Protein AF-A0A2T2YWM2-F1 (afdb_monomer_lite)

Structure (mmCIF, N/CA/C/O backbone):
data_AF-A0A2T2YWM2-F1
#
_entry.id   AF-A0A2T2YWM2-F1
#
loop_
_atom_site.group_PDB
_atom_site.id
_atom_site.type_symbol
_atom_site.label_atom_id
_atom_site.label_alt_id
_atom_site.label_comp_id
_atom_site.label_asym_id
_atom_site.label_entity_id
_atom_site.label_seq_id
_atom_site.pdbx_PDB_ins_code
_atom_site.Cartn_x
_atom_site.Cartn_y
_atom_site.Cartn_z
_atom_site.occupancy
_atom_site.B_iso_or_equiv
_atom_site.auth_seq_id
_atom_site.auth_comp_id
_atom_site.auth_asym_id
_atom_site.auth_atom_id
_atom_site.pdbx_PDB_model_num
ATOM 1 N N . MET A 1 1 ? 14.710 17.125 39.444 1.00 29.72 1 MET A N 1
ATOM 2 C CA . MET A 1 1 ? 14.285 16.318 38.279 1.00 29.72 1 MET A CA 1
ATOM 3 C C . MET A 1 1 ? 15.114 16.749 37.079 1.00 29.72 1 MET A C 1
ATOM 5 O O . MET A 1 1 ? 14.993 17.908 36.702 1.00 29.72 1 MET A O 1
ATOM 9 N N . PRO A 1 2 ? 16.004 15.913 36.523 1.00 26.75 2 PRO A N 1
ATOM 10 C CA . PRO A 1 2 ? 16.708 16.272 35.300 1.00 26.75 2 PRO A CA 1
ATOM 11 C C . PRO A 1 2 ? 15.810 16.002 34.075 1.00 26.75 2 PRO A C 1
ATOM 13 O O . PRO A 1 2 ? 15.037 15.041 34.090 1.00 26.75 2 PRO A O 1
ATOM 16 N N . PRO A 1 3 ? 15.882 16.828 33.017 1.00 29.19 3 PRO A N 1
ATOM 17 C CA . PRO A 1 3 ? 15.072 16.651 31.819 1.00 29.19 3 PRO A CA 1
ATOM 18 C C . PRO A 1 3 ? 15.582 15.473 30.978 1.00 29.19 3 PRO A C 1
ATOM 20 O O . PRO A 1 3 ? 16.772 15.361 30.677 1.00 29.19 3 PRO A O 1
ATOM 23 N N . ASN A 1 4 ? 14.651 14.605 30.585 1.00 28.98 4 ASN A N 1
ATOM 24 C CA . ASN A 1 4 ? 14.873 13.445 29.730 1.00 28.98 4 ASN A CA 1
ATOM 25 C C . ASN A 1 4 ? 15.180 13.907 28.293 1.00 28.98 4 ASN A C 1
ATOM 27 O O . ASN A 1 4 ? 14.277 14.124 27.488 1.00 28.98 4 ASN A O 1
ATOM 31 N N . ARG A 1 5 ? 16.463 14.110 27.968 1.00 31.34 5 ARG A N 1
ATOM 32 C CA . ARG A 1 5 ? 16.913 14.330 26.586 1.00 31.34 5 ARG A CA 1
ATOM 33 C C . ARG A 1 5 ? 16.902 12.988 25.852 1.00 31.34 5 ARG A C 1
ATOM 35 O O . ARG A 1 5 ? 17.895 12.261 25.861 1.00 31.34 5 ARG A O 1
ATOM 42 N N . GLY A 1 6 ? 15.764 12.659 25.241 1.00 28.20 6 GLY A N 1
ATOM 43 C CA . GLY A 1 6 ? 15.654 11.543 24.306 1.00 28.20 6 GLY A CA 1
ATOM 44 C C . GLY A 1 6 ? 16.706 11.680 23.205 1.00 28.20 6 GLY A C 1
ATOM 45 O O . GLY A 1 6 ? 16.843 12.739 22.594 1.00 28.20 6 GLY A O 1
ATOM 46 N N . ARG A 1 7 ? 17.499 10.626 22.992 1.00 27.06 7 ARG A N 1
ATOM 47 C CA . ARG A 1 7 ? 18.495 10.592 21.916 1.00 27.06 7 ARG A CA 1
ATOM 48 C C . ARG A 1 7 ? 17.789 10.783 20.564 1.00 27.06 7 ARG A C 1
ATOM 50 O O . ARG A 1 7 ? 16.747 10.157 20.359 1.00 27.06 7 ARG A O 1
ATOM 57 N N . PRO A 1 8 ? 18.342 11.579 19.633 1.00 23.55 8 PRO A N 1
ATOM 58 C CA . PRO A 1 8 ? 17.802 11.669 18.283 1.00 23.55 8 PRO A CA 1
ATOM 59 C C . PRO A 1 8 ? 17.808 10.274 17.649 1.00 23.55 8 PRO A C 1
ATOM 61 O O . PRO A 1 8 ? 18.843 9.604 17.618 1.00 23.55 8 PRO A O 1
ATOM 64 N N . ARG A 1 9 ? 16.644 9.814 17.175 1.00 34.28 9 ARG A N 1
ATOM 65 C CA . ARG A 1 9 ? 16.546 8.591 16.371 1.00 34.28 9 ARG A CA 1
ATOM 66 C C . ARG A 1 9 ? 17.168 8.909 15.012 1.00 34.28 9 ARG A C 1
ATOM 68 O O . ARG A 1 9 ? 16.550 9.570 14.186 1.00 34.28 9 ARG A O 1
ATOM 75 N N . THR A 1 10 ? 18.425 8.527 14.815 1.00 24.00 10 THR A N 1
ATOM 76 C CA . THR A 1 10 ? 19.115 8.695 13.536 1.00 24.00 10 THR A CA 1
ATOM 77 C C . THR A 1 10 ? 18.624 7.638 12.549 1.00 24.00 10 THR A C 1
ATOM 79 O O . THR A 1 10 ? 18.630 6.440 12.830 1.00 24.00 10 THR A O 1
ATOM 82 N N . TRP A 1 11 ? 18.178 8.091 11.380 1.00 28.05 11 TRP A N 1
ATOM 83 C CA . TRP A 1 11 ? 17.757 7.241 10.272 1.00 28.05 11 TRP A CA 1
ATOM 84 C C . TRP A 1 11 ? 18.997 6.893 9.442 1.00 28.05 11 TRP A C 1
ATOM 86 O O . TRP A 1 11 ? 19.504 7.731 8.700 1.00 28.05 11 TRP A O 1
ATOM 96 N N . ALA A 1 12 ? 19.542 5.687 9.610 1.00 23.88 12 ALA A N 1
ATOM 97 C CA . ALA A 1 12 ? 20.642 5.220 8.770 1.00 23.88 12 ALA A CA 1
ATOM 98 C C . ALA A 1 12 ? 20.112 4.881 7.367 1.00 23.88 12 ALA A C 1
ATOM 100 O O . ALA A 1 12 ? 19.183 4.085 7.223 1.00 23.88 12 ALA A O 1
ATOM 101 N N . GLY A 1 13 ? 20.691 5.507 6.340 1.00 29.02 13 GLY A N 1
ATOM 102 C CA . GLY A 1 13 ? 20.420 5.182 4.943 1.00 29.02 13 GLY A CA 1
ATOM 103 C C . GLY A 1 13 ? 21.007 3.823 4.565 1.00 29.02 13 GLY A C 1
ATOM 104 O O . GLY A 1 13 ? 22.135 3.519 4.944 1.00 29.02 13 GLY A O 1
ATOM 105 N N . CYS A 1 14 ? 20.263 3.032 3.790 1.00 23.80 14 CYS A N 1
ATOM 106 C CA . CYS A 1 14 ? 20.795 1.858 3.104 1.00 23.80 14 CYS A CA 1
ATOM 107 C C . CYS A 1 14 ? 20.323 1.827 1.647 1.00 23.80 14 CYS A C 1
ATOM 109 O O . CYS A 1 14 ? 19.139 1.968 1.339 1.00 23.80 14 CYS A O 1
ATOM 111 N N . THR A 1 15 ? 21.320 1.671 0.783 1.00 23.09 15 THR A N 1
ATOM 112 C CA . THR A 1 15 ? 21.305 1.499 -0.667 1.00 23.09 15 THR A CA 1
ATOM 113 C C . THR A 1 15 ? 20.763 0.138 -1.113 1.00 23.09 15 THR A C 1
ATOM 115 O O . THR A 1 15 ? 20.672 -0.797 -0.324 1.00 23.09 15 THR A O 1
ATOM 118 N N . THR A 1 16 ? 20.411 0.115 -2.408 1.00 25.09 16 THR A N 1
ATOM 119 C CA . THR A 1 16 ? 20.180 -0.997 -3.354 1.00 25.09 16 THR A CA 1
ATOM 120 C C . THR A 1 16 ? 19.727 -2.360 -2.826 1.00 25.09 16 THR A C 1
ATOM 122 O O . THR A 1 16 ? 20.392 -3.044 -2.058 1.00 25.09 16 THR A O 1
ATOM 125 N N . GLY A 1 17 ? 18.645 -2.859 -3.423 1.00 25.36 17 GLY A N 1
ATOM 126 C CA . GLY A 1 17 ? 18.256 -4.255 -3.281 1.00 25.36 17 GLY A CA 1
ATOM 127 C C . GLY A 1 17 ? 16.839 -4.501 -3.761 1.00 25.36 17 GLY A C 1
ATOM 128 O O . GLY A 1 17 ? 15.898 -3.939 -3.238 1.00 25.36 17 GLY A O 1
ATOM 129 N N . ARG A 1 18 ? 16.754 -5.256 -4.848 1.00 28.33 18 ARG A N 1
ATOM 130 C CA . ARG A 1 18 ? 15.783 -6.232 -5.377 1.00 28.33 18 ARG A CA 1
ATOM 131 C C . ARG A 1 18 ? 14.387 -6.587 -4.719 1.00 28.33 18 ARG A C 1
ATOM 133 O O . ARG A 1 18 ? 14.439 -7.293 -3.724 1.00 28.33 18 ARG A O 1
ATOM 140 N N . SER A 1 19 ? 13.205 -6.361 -5.399 1.00 31.20 19 SER A N 1
ATOM 141 C CA . SER A 1 19 ? 12.018 -7.305 -5.677 1.00 31.20 19 SER A CA 1
ATOM 142 C C . SER A 1 19 ? 10.501 -6.979 -5.407 1.00 31.20 19 SER A C 1
ATOM 144 O O . SER A 1 19 ? 10.122 -6.952 -4.266 1.00 31.20 19 SER A O 1
ATOM 146 N N . THR A 1 20 ? 9.591 -7.067 -6.402 1.00 31.39 20 THR A N 1
ATOM 147 C CA . THR A 1 20 ? 8.202 -7.687 -6.478 1.00 31.39 20 THR A CA 1
ATOM 148 C C . THR A 1 20 ? 6.827 -7.050 -6.070 1.00 31.39 20 THR A C 1
ATOM 150 O O . THR A 1 20 ? 6.790 -6.419 -5.025 1.00 31.39 20 THR A O 1
ATOM 153 N N . THR A 1 21 ? 5.741 -7.265 -6.906 1.00 28.17 21 THR A N 1
ATOM 154 C CA . THR A 1 21 ? 4.225 -7.299 -6.832 1.00 28.17 21 THR A CA 1
ATOM 155 C C . THR A 1 21 ? 3.606 -8.509 -7.547 1.00 28.17 21 THR A C 1
ATOM 157 O O . THR A 1 21 ? 3.728 -8.599 -8.744 1.00 28.17 21 THR A O 1
ATOM 160 N N . ARG A 1 22 ? 2.800 -9.429 -6.992 1.00 39.34 22 ARG A N 1
ATOM 161 C CA . ARG A 1 22 ? 2.878 -10.110 -5.692 1.00 39.34 22 ARG A CA 1
ATOM 162 C C . ARG A 1 22 ? 3.844 -9.400 -4.779 1.00 39.34 22 ARG A C 1
ATOM 164 O O . ARG A 1 22 ? 5.051 -9.556 -4.930 1.00 39.34 22 ARG A O 1
ATOM 171 N N . THR A 1 23 ? 3.309 -8.453 -4.003 1.00 34.16 23 THR A N 1
ATOM 172 C CA . THR A 1 23 ? 4.204 -7.374 -3.573 1.00 34.16 23 THR A CA 1
ATOM 173 C C . THR A 1 23 ? 4.898 -7.862 -2.403 1.00 34.16 23 THR A C 1
ATOM 175 O O . THR A 1 23 ? 4.191 -8.187 -1.458 1.00 34.16 23 THR A O 1
ATOM 178 N N . VAL A 1 24 ? 6.222 -7.926 -2.490 1.00 33.12 24 VAL A N 1
ATOM 179 C CA . VAL A 1 24 ? 7.016 -7.630 -1.325 1.00 33.12 24 VAL A CA 1
ATOM 180 C C . VAL A 1 24 ? 6.471 -6.318 -0.787 1.00 33.12 24 VAL A C 1
ATOM 182 O O . VAL A 1 24 ? 6.794 -5.197 -1.170 1.00 33.12 24 VAL A O 1
ATOM 185 N N . THR A 1 25 ? 5.535 -6.513 0.113 1.00 33.22 25 THR A N 1
ATOM 186 C CA . THR A 1 25 ? 5.004 -5.499 0.976 1.00 33.22 25 THR A CA 1
ATOM 187 C C . THR A 1 25 ? 5.836 -5.749 2.205 1.00 33.22 25 THR A C 1
ATOM 189 O O . THR A 1 25 ? 5.591 -6.642 3.004 1.00 33.22 25 THR A O 1
ATOM 192 N N . ALA A 1 26 ? 7.026 -5.199 2.189 1.00 32.28 26 ALA A N 1
ATOM 193 C CA . ALA A 1 26 ? 7.321 -3.897 2.721 1.00 32.28 26 ALA A CA 1
ATOM 194 C C . ALA A 1 26 ? 8.783 -3.575 2.374 1.00 32.28 26 ALA A C 1
ATOM 196 O O . ALA A 1 26 ? 9.550 -4.405 1.910 1.00 32.28 26 ALA A O 1
ATOM 197 N N . GLY A 1 27 ? 9.179 -2.330 2.508 1.00 27.86 27 GLY A N 1
ATOM 198 C CA . GLY A 1 27 ? 10.522 -1.940 2.119 1.00 27.86 27 GLY A CA 1
ATOM 199 C C . GLY A 1 27 ? 10.671 -0.458 2.306 1.00 27.86 27 GLY A C 1
ATOM 200 O O . GLY A 1 27 ? 10.829 0.279 1.344 1.00 27.86 27 GLY A O 1
ATOM 201 N N . ASN A 1 28 ? 10.546 -0.029 3.557 1.00 31.28 28 ASN A N 1
ATOM 202 C CA . ASN A 1 28 ? 11.227 1.160 4.033 1.00 31.28 28 ASN A CA 1
ATOM 203 C C . ASN A 1 28 ? 12.108 0.715 5.200 1.00 31.28 28 ASN A C 1
ATOM 205 O O . ASN A 1 28 ? 11.673 -0.086 6.027 1.00 31.28 28 ASN A O 1
ATOM 209 N N . CYS A 1 29 ? 13.349 1.201 5.228 1.00 29.23 29 CYS A N 1
ATOM 210 C CA . CYS A 1 29 ? 14.283 0.997 6.327 1.00 29.23 29 CYS A CA 1
ATOM 211 C C . CYS A 1 29 ? 13.622 1.400 7.649 1.00 29.23 29 CYS A C 1
ATOM 213 O O . CYS A 1 29 ? 13.246 2.556 7.841 1.00 29.23 29 CYS A O 1
ATOM 215 N N . TRP A 1 30 ? 13.472 0.427 8.540 1.00 34.66 30 TRP A N 1
ATOM 216 C CA . TRP A 1 30 ? 12.978 0.638 9.892 1.00 34.66 30 TRP A CA 1
ATOM 217 C C . TRP A 1 30 ? 14.132 1.066 10.810 1.00 34.66 30 TRP A C 1
ATOM 219 O O . TRP A 1 30 ? 15.282 0.690 10.561 1.00 34.66 30 TRP A O 1
ATOM 229 N N . PRO A 1 31 ? 13.846 1.743 11.936 1.00 27.89 31 PRO A N 1
ATOM 230 C CA . PRO A 1 31 ? 14.666 1.591 13.134 1.00 27.89 31 PRO A CA 1
ATOM 231 C C . PRO A 1 31 ? 14.730 0.093 13.485 1.00 27.89 31 PRO A C 1
ATOM 233 O O . PRO A 1 31 ? 13.818 -0.656 13.158 1.00 27.89 31 PRO A O 1
ATOM 236 N N . THR A 1 32 ? 15.785 -0.366 14.149 1.00 28.77 32 THR A N 1
ATOM 237 C CA . THR A 1 32 ? 16.151 -1.781 14.399 1.00 28.77 32 THR A CA 1
ATOM 238 C C . THR A 1 32 ? 15.089 -2.712 15.031 1.00 28.77 32 THR A C 1
ATOM 240 O O . THR A 1 32 ? 15.364 -3.893 15.250 1.00 28.77 32 THR A O 1
ATOM 243 N N . THR A 1 33 ? 13.875 -2.244 15.317 1.00 35.78 33 THR A N 1
ATOM 244 C CA . THR A 1 33 ? 12.788 -2.988 15.959 1.00 35.78 33 THR A CA 1
ATOM 245 C C . THR A 1 33 ? 11.760 -3.537 14.960 1.00 35.78 33 THR A C 1
ATOM 247 O O . THR A 1 33 ? 11.248 -2.839 14.089 1.00 35.78 33 THR A O 1
ATOM 250 N N . ARG A 1 34 ? 11.426 -4.828 15.100 1.00 42.25 34 ARG A N 1
ATOM 251 C CA . ARG A 1 34 ? 10.397 -5.510 14.293 1.00 42.25 34 ARG A CA 1
ATOM 252 C C . ARG A 1 34 ? 9.000 -4.938 14.591 1.00 42.25 34 ARG A C 1
ATOM 254 O O . ARG A 1 34 ? 8.690 -4.756 15.770 1.00 42.25 34 ARG A O 1
ATOM 261 N N . PRO A 1 35 ? 8.124 -4.743 13.586 1.00 50.94 35 PRO A N 1
ATOM 262 C CA . PRO A 1 35 ? 6.741 -4.357 13.839 1.00 50.94 35 PRO A CA 1
ATOM 263 C C . PRO A 1 35 ? 5.994 -5.445 14.633 1.00 50.94 35 PRO A C 1
ATOM 265 O O . PRO A 1 35 ? 6.128 -6.626 14.295 1.00 50.94 35 PRO A O 1
ATOM 268 N N . PRO A 1 36 ? 5.163 -5.087 15.629 1.00 50.78 36 PRO A N 1
ATOM 269 C CA . PRO A 1 36 ? 4.417 -6.052 16.447 1.00 50.78 36 PRO A CA 1
ATOM 270 C C . PRO A 1 36 ? 3.506 -6.994 15.640 1.00 50.78 36 PRO A C 1
ATOM 272 O O . PRO A 1 36 ? 3.292 -8.139 16.025 1.00 50.78 36 PRO A O 1
ATOM 275 N N . TRP A 1 37 ? 3.006 -6.538 14.488 1.00 45.16 37 TRP A N 1
ATOM 276 C CA . TRP A 1 37 ? 2.119 -7.303 13.607 1.00 45.16 37 TRP A CA 1
ATOM 277 C C . TRP A 1 37 ? 2.850 -8.217 12.613 1.00 45.16 37 TRP A C 1
ATOM 279 O O . TRP A 1 37 ? 2.198 -9.016 11.946 1.00 45.16 37 TRP A O 1
ATOM 289 N N . ALA A 1 38 ? 4.185 -8.157 12.513 1.00 45.88 38 ALA A N 1
ATOM 290 C CA . ALA A 1 38 ? 4.950 -8.967 11.556 1.00 45.88 38 ALA A CA 1
ATOM 291 C C . ALA A 1 38 ? 4.708 -10.482 11.726 1.00 45.88 38 ALA A C 1
ATOM 293 O O . ALA A 1 38 ? 4.804 -11.247 10.767 1.00 45.88 38 ALA A O 1
ATOM 294 N N . THR A 1 39 ? 4.360 -10.912 12.942 1.00 47.31 39 THR A N 1
ATOM 295 C CA . THR A 1 39 ? 3.994 -12.298 13.264 1.00 47.31 39 THR A CA 1
ATOM 296 C C . THR A 1 39 ? 2.558 -12.644 12.847 1.00 47.31 39 THR A C 1
ATOM 298 O O . THR A 1 39 ? 2.288 -13.793 12.518 1.00 47.31 39 THR A O 1
ATOM 301 N N . ALA A 1 40 ? 1.647 -11.666 12.806 1.00 48.00 40 ALA A N 1
ATOM 302 C CA . ALA A 1 40 ? 0.218 -11.857 12.528 1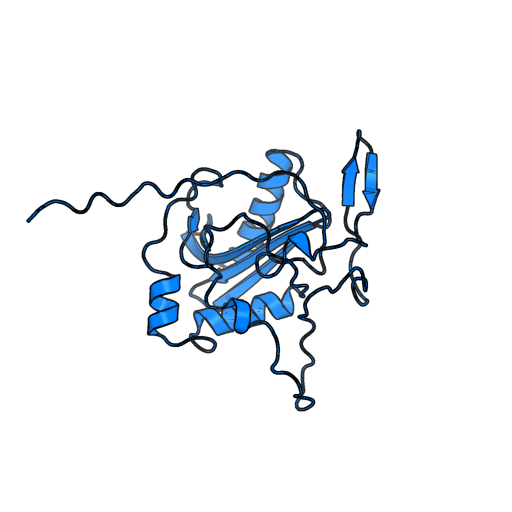.00 48.00 40 ALA A CA 1
ATOM 303 C C . ALA A 1 40 ? -0.115 -12.064 11.034 1.00 48.00 40 ALA A C 1
ATOM 305 O O . ALA A 1 40 ? -1.256 -12.348 10.686 1.00 48.00 40 ALA A O 1
ATOM 306 N N . LEU A 1 41 ? 0.867 -11.911 10.141 1.00 47.38 41 LEU A N 1
ATOM 307 C CA . LEU A 1 41 ? 0.698 -12.045 8.685 1.00 47.38 41 LEU A CA 1
ATOM 308 C C . LEU A 1 41 ? 0.866 -13.466 8.164 1.00 47.38 41 LEU A C 1
ATOM 310 O O . LEU A 1 41 ? 0.513 -13.749 7.020 1.00 47.38 41 LEU A O 1
ATOM 314 N N . LEU A 1 42 ? 1.489 -14.332 8.959 1.00 42.59 42 LEU A N 1
ATOM 315 C CA . LEU A 1 42 ? 1.740 -15.710 8.577 1.00 42.59 42 LEU A CA 1
ATOM 316 C C . LEU A 1 42 ? 0.665 -16.579 9.230 1.00 42.59 42 LEU A C 1
ATOM 318 O O . LEU A 1 42 ? 0.476 -16.471 10.443 1.00 42.59 42 LEU A O 1
ATOM 322 N N . PRO A 1 43 ? -0.030 -17.448 8.474 1.00 34.16 43 PRO A N 1
ATOM 323 C CA . PRO A 1 43 ? -0.880 -18.445 9.103 1.00 34.16 43 PRO A CA 1
ATOM 324 C C . PRO A 1 43 ? -0.031 -19.322 10.044 1.00 34.16 43 PRO A C 1
ATOM 326 O O . PRO A 1 43 ? 1.158 -19.548 9.766 1.00 34.16 43 PRO A O 1
ATOM 329 N N . PRO A 1 44 ? -0.602 -19.822 11.155 1.00 33.19 44 PRO A N 1
ATOM 330 C CA . PRO A 1 44 ? 0.080 -20.796 11.997 1.00 33.19 44 PRO A CA 1
ATOM 331 C C . PRO A 1 44 ? 0.500 -22.007 11.154 1.00 33.19 44 PRO A C 1
ATOM 333 O O . PRO A 1 44 ? -0.169 -22.388 10.190 1.00 33.19 44 PRO A O 1
ATOM 336 N N . ARG A 1 45 ? 1.643 -22.616 11.493 1.00 31.80 45 ARG A N 1
ATOM 337 C CA . ARG A 1 45 ? 2.082 -23.853 10.834 1.00 31.80 45 ARG A CA 1
ATOM 338 C C . ARG A 1 45 ? 1.014 -24.928 11.061 1.00 31.80 45 ARG A C 1
ATOM 340 O O . ARG A 1 45 ? 0.870 -25.385 12.187 1.00 31.80 45 ARG A O 1
ATOM 347 N N . GLY A 1 46 ? 0.326 -25.343 9.997 1.00 33.97 46 GLY A N 1
ATOM 348 C CA . GLY A 1 46 ? -0.461 -26.579 9.986 1.00 33.97 46 GLY A CA 1
ATOM 349 C C . GLY A 1 46 ? -1.978 -26.468 9.846 1.00 33.97 46 GLY A C 1
ATOM 350 O O . GLY A 1 46 ? -2.613 -27.512 9.915 1.00 33.97 46 GLY A O 1
ATOM 351 N N . ASP A 1 47 ? -2.574 -25.295 9.609 1.00 32.03 47 ASP A N 1
ATOM 352 C CA . ASP A 1 47 ? -4.039 -25.227 9.485 1.00 32.03 47 ASP A CA 1
ATOM 353 C C . ASP A 1 47 ? -4.518 -25.376 8.029 1.00 32.03 47 ASP A C 1
ATOM 355 O O . ASP A 1 47 ? -4.374 -24.480 7.192 1.00 32.03 47 ASP A O 1
ATOM 359 N N . VAL A 1 48 ? -5.062 -26.556 7.723 1.00 37.81 48 VAL A N 1
ATOM 360 C CA . VAL A 1 48 ? -5.776 -26.884 6.482 1.00 37.81 48 VAL A CA 1
ATOM 361 C C . VAL A 1 48 ? -7.250 -27.056 6.850 1.00 37.81 48 VAL A C 1
ATOM 363 O O . VAL A 1 48 ? -7.735 -28.174 6.989 1.00 37.81 48 VAL A O 1
ATOM 366 N N . GLY A 1 49 ? -7.980 -25.954 7.029 1.00 26.77 49 GLY A N 1
ATOM 367 C CA . GLY A 1 49 ? -9.411 -26.020 7.330 1.00 26.77 49 GLY A CA 1
ATOM 368 C C . GLY A 1 49 ? -10.131 -24.681 7.185 1.00 26.77 49 GLY A C 1
ATOM 369 O O . GLY A 1 49 ? -9.855 -23.747 7.923 1.00 26.77 49 GLY A O 1
ATOM 370 N N . GLY A 1 50 ? -11.086 -24.601 6.247 1.00 29.95 50 GLY A N 1
ATOM 371 C CA . GLY A 1 50 ? -12.110 -23.544 6.206 1.00 29.95 50 GLY A CA 1
ATOM 372 C C . GLY A 1 50 ? -11.975 -22.475 5.108 1.00 29.95 50 GLY A C 1
ATOM 373 O O . GLY A 1 50 ? -11.413 -21.407 5.317 1.00 29.95 50 GLY A O 1
ATOM 374 N N . GLY A 1 51 ? -12.586 -22.727 3.945 1.00 34.31 51 GLY A N 1
ATOM 375 C CA . GLY A 1 51 ? -13.254 -21.720 3.095 1.00 34.31 51 GLY A CA 1
ATOM 376 C C . GLY A 1 51 ? -12.444 -20.694 2.284 1.00 34.31 51 GLY A C 1
ATOM 377 O O . GLY A 1 51 ? -12.845 -20.399 1.163 1.00 34.31 51 GLY A O 1
ATOM 378 N N . HIS A 1 52 ? -11.315 -20.165 2.759 1.00 41.06 52 HIS A N 1
ATOM 379 C CA . HIS A 1 52 ? -10.526 -19.175 2.008 1.00 41.06 52 HIS A CA 1
ATOM 380 C C . HIS A 1 52 ? -9.025 -19.392 2.207 1.00 41.06 52 HIS A C 1
ATOM 382 O O . HIS A 1 52 ? -8.479 -19.138 3.277 1.00 41.06 52 HIS A O 1
ATOM 388 N N . ARG A 1 53 ? -8.331 -19.844 1.156 1.00 51.81 53 ARG A N 1
ATOM 389 C CA . ARG A 1 53 ? -6.866 -19.970 1.174 1.00 51.81 53 ARG A CA 1
ATOM 390 C C . ARG A 1 53 ? -6.248 -18.571 1.113 1.00 51.81 53 ARG A C 1
ATOM 392 O O . ARG A 1 53 ? -6.374 -17.901 0.090 1.00 51.81 53 ARG A O 1
ATOM 399 N N . THR A 1 54 ? -5.575 -18.139 2.177 1.00 56.94 54 THR A N 1
ATOM 400 C CA . THR A 1 54 ? -4.757 -16.918 2.164 1.00 56.94 54 THR A CA 1
ATOM 401 C C . THR A 1 54 ? -3.616 -17.074 1.156 1.00 56.94 54 THR A C 1
ATOM 403 O O . THR A 1 54 ? -2.950 -18.112 1.103 1.00 56.94 54 THR A O 1
ATOM 406 N N . ARG A 1 55 ? -3.393 -16.056 0.312 1.00 64.62 55 ARG A N 1
ATOM 407 C CA . ARG A 1 55 ? -2.310 -16.076 -0.695 1.00 64.62 55 ARG A CA 1
ATOM 408 C C . ARG A 1 55 ? -1.028 -15.408 -0.183 1.00 64.62 55 ARG A C 1
ATOM 410 O O . ARG A 1 55 ? -0.011 -15.411 -0.885 1.00 64.62 55 ARG A O 1
ATOM 417 N N . THR A 1 56 ? -1.056 -14.920 1.057 1.00 63.88 56 THR A N 1
ATOM 418 C CA . THR A 1 56 ? 0.077 -14.333 1.775 1.00 63.88 56 THR A CA 1
ATOM 419 C C . THR A 1 56 ? 1.096 -15.385 2.194 1.00 63.88 56 THR A C 1
ATOM 421 O O . THR A 1 56 ? 0.760 -16.395 2.806 1.00 63.88 56 THR A O 1
ATOM 424 N N . HIS A 1 57 ? 2.362 -15.153 1.875 1.00 69.69 57 HIS A N 1
ATOM 425 C CA . HIS A 1 57 ? 3.478 -16.017 2.270 1.00 69.69 57 HIS A CA 1
ATOM 426 C C . HIS A 1 57 ? 4.785 -15.227 2.172 1.00 69.69 57 HIS A C 1
ATOM 428 O O . HIS A 1 57 ? 4.831 -14.137 1.603 1.00 69.69 57 HIS A O 1
ATOM 434 N N . ARG A 1 58 ? 5.861 -15.779 2.732 1.00 62.84 58 ARG A N 1
ATOM 435 C CA . ARG A 1 58 ? 7.209 -15.250 2.530 1.00 62.84 58 ARG A CA 1
ATOM 436 C C . ARG A 1 58 ? 7.795 -15.852 1.260 1.00 62.84 58 ARG A C 1
ATOM 438 O O . ARG A 1 58 ? 7.727 -17.070 1.089 1.00 62.84 58 ARG A O 1
ATOM 445 N N . ASP A 1 59 ? 8.398 -15.024 0.422 1.00 59.25 59 ASP A N 1
ATOM 446 C CA . ASP A 1 59 ? 9.239 -15.534 -0.653 1.00 59.25 59 ASP A CA 1
ATOM 447 C C . ASP A 1 59 ? 10.535 -16.116 -0.051 1.00 59.25 59 ASP A C 1
ATOM 449 O O . AS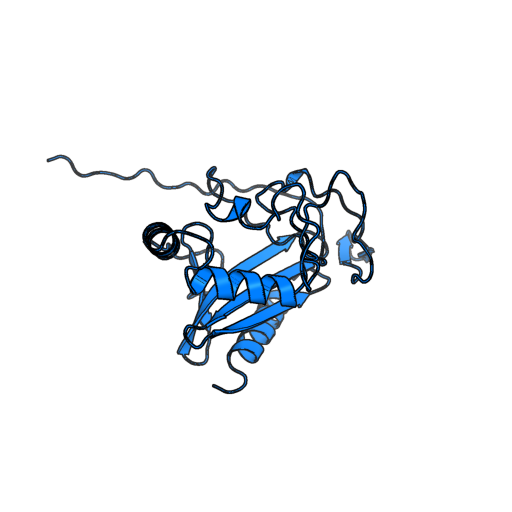P A 1 59 ? 11.236 -15.486 0.743 1.00 59.25 59 ASP A O 1
ATOM 453 N N . GLY A 1 60 ? 10.785 -17.396 -0.317 1.00 55.56 60 GLY A N 1
ATOM 454 C CA . GLY A 1 60 ? 11.966 -18.115 0.158 1.00 55.56 60 GLY A CA 1
ATOM 455 C C . GLY A 1 60 ? 12.933 -18.310 -0.999 1.00 55.56 60 GLY A C 1
ATOM 456 O O . GLY A 1 60 ? 12.469 -18.673 -2.069 1.00 55.56 60 GLY A O 1
ATOM 457 N N . ARG A 1 61 ? 14.241 -18.080 -0.780 1.00 53.25 61 ARG A N 1
ATOM 458 C CA . ARG A 1 61 ? 15.371 -18.256 -1.730 1.00 53.25 61 ARG A CA 1
ATOM 459 C C . ARG A 1 61 ? 14.968 -18.463 -3.212 1.00 53.25 61 ARG A C 1
ATOM 461 O O . ARG A 1 61 ? 15.261 -19.509 -3.785 1.00 53.25 61 ARG A O 1
ATOM 468 N N . GLY A 1 62 ? 14.292 -17.490 -3.830 1.00 52.72 62 GLY A N 1
ATOM 469 C CA . GLY A 1 62 ? 13.999 -17.501 -5.269 1.00 52.72 62 GLY A CA 1
ATOM 470 C C . GLY A 1 62 ? 12.976 -18.536 -5.768 1.00 52.72 62 GLY A C 1
ATOM 471 O O . GLY A 1 62 ? 13.005 -18.870 -6.954 1.00 52.72 62 GLY A O 1
ATOM 472 N N . LEU A 1 63 ? 12.053 -19.020 -4.926 1.00 52.88 63 LEU A N 1
ATOM 473 C CA . LEU A 1 63 ? 10.990 -19.958 -5.339 1.00 52.88 63 LEU A CA 1
ATOM 474 C C . LEU A 1 63 ? 9.965 -19.362 -6.320 1.00 52.88 63 LEU A C 1
ATOM 476 O O . LEU A 1 63 ? 9.113 -20.088 -6.830 1.00 52.88 63 LEU A O 1
ATOM 480 N N . GLY A 1 64 ? 10.085 -18.076 -6.646 1.00 64.25 64 GLY A N 1
ATOM 481 C CA . GLY A 1 64 ? 9.264 -17.424 -7.652 1.00 64.25 64 GLY A CA 1
ATOM 482 C C . GLY A 1 64 ? 7.883 -17.065 -7.120 1.00 64.25 64 GLY A C 1
ATOM 483 O O . GLY A 1 64 ? 7.338 -17.659 -6.183 1.00 64.25 64 GLY A O 1
ATOM 484 N N . LEU A 1 65 ? 7.303 -16.038 -7.725 1.00 76.00 65 LEU A N 1
ATOM 485 C CA . LEU A 1 65 ? 5.931 -15.669 -7.455 1.00 76.00 65 LEU A CA 1
ATOM 486 C C . LEU A 1 65 ? 5.015 -16.783 -8.009 1.00 76.00 65 LEU A C 1
ATOM 488 O O . LEU A 1 65 ? 5.149 -17.192 -9.155 1.00 76.00 65 LEU A O 1
ATOM 492 N N . ARG A 1 66 ? 4.112 -17.328 -7.186 1.00 81.31 66 ARG A N 1
ATOM 493 C CA . ARG A 1 66 ? 3.075 -18.268 -7.634 1.00 81.31 66 ARG A CA 1
ATOM 494 C C . ARG A 1 66 ? 2.098 -17.535 -8.543 1.00 81.31 66 ARG A C 1
ATOM 496 O O . ARG A 1 66 ? 1.673 -16.428 -8.207 1.00 81.31 66 ARG A O 1
ATOM 503 N N . ASP A 1 67 ? 1.698 -18.203 -9.613 1.00 74.62 67 ASP A N 1
ATOM 504 C CA . ASP A 1 67 ? 0.702 -17.698 -10.545 1.00 74.62 67 ASP A CA 1
ATOM 505 C C . ASP A 1 67 ? -0.715 -17.637 -9.954 1.00 74.62 67 ASP A C 1
ATOM 507 O O . ASP A 1 67 ? -1.062 -18.431 -9.069 1.00 74.62 67 ASP A O 1
ATOM 511 N N . PRO A 1 68 ? -1.553 -16.716 -10.464 1.00 84.31 68 PRO A N 1
ATOM 512 C CA . PRO A 1 68 ? -1.188 -15.621 -11.370 1.00 84.31 68 PRO A CA 1
ATOM 513 C C . PRO A 1 68 ? -0.481 -14.471 -10.625 1.00 84.31 68 PRO A C 1
ATOM 515 O O . PRO A 1 68 ? -0.836 -14.139 -9.491 1.00 84.31 68 PRO A O 1
ATOM 518 N N . HIS A 1 69 ? 0.497 -13.835 -11.273 1.00 78.56 69 HIS A N 1
ATOM 519 C CA . HIS A 1 69 ? 1.155 -12.620 -10.784 1.00 78.56 69 HIS A CA 1
ATOM 520 C C . HIS A 1 69 ? 1.564 -11.711 -11.955 1.00 78.56 69 HIS A C 1
ATOM 522 O O . HIS A 1 69 ? 1.832 -12.223 -13.041 1.00 78.56 69 HIS A O 1
ATOM 528 N N . PRO A 1 70 ? 1.594 -10.377 -11.777 1.00 83.25 70 PRO A N 1
ATOM 529 C CA . PRO A 1 70 ? 2.119 -9.494 -12.806 1.00 83.25 70 PRO A CA 1
ATOM 530 C C . PRO A 1 70 ? 3.648 -9.573 -12.857 1.00 83.25 70 PRO A C 1
ATOM 532 O O . PRO A 1 70 ? 4.307 -9.887 -11.863 1.00 83.25 70 PRO A O 1
ATOM 535 N N . HIS A 1 71 ? 4.198 -9.245 -14.021 1.00 88.62 71 HIS A N 1
ATOM 536 C CA . HIS A 1 71 ? 5.622 -8.968 -14.158 1.00 88.62 71 HIS A CA 1
ATOM 537 C C . HIS A 1 71 ? 5.963 -7.639 -13.488 1.00 88.62 71 HIS A C 1
ATOM 539 O O . HIS A 1 71 ? 5.097 -6.778 -13.373 1.00 88.62 71 HIS A O 1
ATOM 545 N N . GLY A 1 72 ? 7.207 -7.473 -13.050 1.00 89.06 72 GLY A N 1
ATOM 546 C CA . GLY A 1 72 ? 7.711 -6.224 -12.489 1.00 89.06 72 GLY A CA 1
ATOM 547 C C . GLY A 1 72 ? 8.927 -5.722 -13.201 1.00 89.06 72 GLY A C 1
ATOM 548 O O . GLY A 1 72 ? 9.769 -6.510 -13.629 1.00 89.06 72 GLY A O 1
ATOM 549 N N . TYR A 1 73 ? 9.049 -4.405 -13.243 1.00 90.56 73 TYR A N 1
ATOM 550 C CA . TYR A 1 73 ? 10.029 -3.760 -14.088 1.00 90.56 73 TYR A CA 1
ATOM 551 C C . TYR A 1 73 ? 10.829 -2.684 -13.363 1.00 90.56 73 TYR A C 1
ATOM 553 O O . TYR A 1 73 ? 10.344 -1.995 -12.466 1.00 90.56 73 TYR A O 1
ATOM 561 N N . GLU A 1 74 ? 12.075 -2.524 -13.787 1.00 89.88 74 GLU A N 1
ATOM 562 C CA . GLU A 1 74 ? 12.983 -1.463 -13.355 1.00 89.88 74 GLU A CA 1
ATOM 563 C C . GLU A 1 74 ? 13.667 -0.832 -14.555 1.00 89.88 74 GLU A C 1
ATOM 565 O O . GLU A 1 74 ? 13.747 -1.450 -15.613 1.00 89.88 74 GLU A O 1
ATOM 570 N N . TYR A 1 75 ? 14.198 0.375 -14.381 1.00 89.81 75 TYR A N 1
ATOM 571 C CA . TYR A 1 75 ? 15.143 0.924 -15.344 1.00 89.81 75 TYR A CA 1
ATOM 572 C C . TYR A 1 75 ? 16.569 0.585 -14.928 1.00 89.81 75 TYR A C 1
ATOM 574 O O . TYR A 1 75 ? 17.003 0.934 -13.831 1.00 89.81 75 TYR A O 1
ATOM 582 N N . ASP A 1 76 ? 17.297 -0.053 -15.835 1.00 84.81 76 ASP A N 1
ATOM 583 C CA . ASP A 1 76 ? 18.730 -0.288 -15.733 1.00 84.81 76 ASP A CA 1
ATOM 584 C C . ASP A 1 76 ? 19.405 0.272 -16.988 1.00 84.81 76 ASP A C 1
ATOM 586 O O . ASP A 1 76 ? 19.045 -0.084 -18.109 1.00 84.81 76 ASP A O 1
ATOM 590 N N . ASN A 1 77 ? 20.330 1.218 -16.806 1.00 87.44 77 ASN A N 1
ATOM 591 C CA . ASN A 1 77 ? 21.045 1.905 -17.892 1.00 87.44 77 ASN A CA 1
ATOM 592 C C . ASN A 1 77 ? 20.141 2.410 -19.040 1.00 87.44 77 ASN A C 1
ATOM 594 O O . ASN A 1 77 ? 20.486 2.313 -20.215 1.00 87.44 77 ASN A O 1
ATOM 598 N N . GLY A 1 78 ? 18.964 2.951 -18.700 1.00 87.31 78 GLY A N 1
ATOM 599 C CA . GLY A 1 78 ? 18.002 3.499 -19.665 1.00 87.31 78 GLY A CA 1
ATOM 600 C C . GLY A 1 78 ? 17.078 2.468 -20.326 1.00 87.31 78 GLY A C 1
ATOM 601 O O . GLY A 1 78 ? 16.156 2.859 -21.038 1.00 87.31 78 GLY A O 1
ATOM 602 N N . ALA A 1 79 ? 17.256 1.173 -20.055 1.00 91.38 79 ALA A N 1
ATOM 603 C CA . ALA A 1 79 ? 16.376 0.112 -20.531 1.00 91.38 79 ALA A CA 1
ATOM 604 C C . ALA A 1 79 ? 15.430 -0.364 -19.422 1.00 91.38 79 ALA A C 1
ATOM 606 O O . ALA A 1 79 ? 15.837 -0.527 -18.273 1.00 91.38 79 ALA A O 1
ATOM 607 N N . ARG A 1 80 ? 14.163 -0.619 -19.772 1.00 92.81 80 ARG A N 1
ATOM 608 C CA . ARG A 1 80 ? 13.199 -1.259 -18.868 1.00 92.81 80 A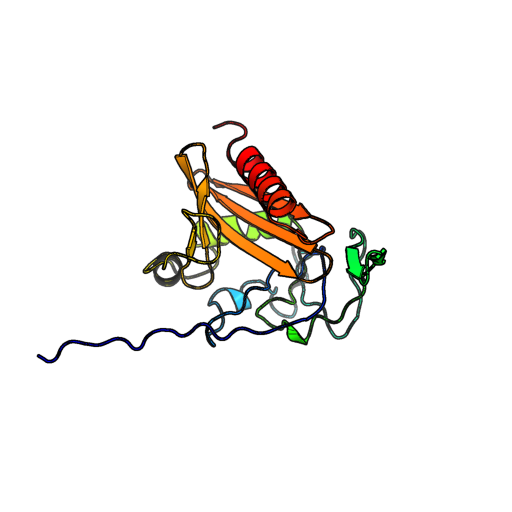RG A CA 1
ATOM 609 C C . ARG A 1 80 ? 13.477 -2.765 -18.842 1.00 92.81 80 ARG A C 1
ATOM 611 O O . ARG A 1 80 ? 13.376 -3.420 -19.876 1.00 92.81 80 ARG A O 1
ATOM 618 N N . VAL A 1 81 ? 13.817 -3.304 -17.678 1.00 94.38 81 VAL A N 1
ATOM 619 C CA . VAL A 1 81 ? 14.193 -4.708 -17.468 1.00 94.38 81 VAL A CA 1
ATOM 620 C C . VAL A 1 81 ? 13.193 -5.412 -16.557 1.00 94.38 81 VAL A C 1
ATOM 622 O O . VAL A 1 81 ? 12.716 -4.824 -15.587 1.00 94.38 81 VAL A O 1
ATOM 625 N N . ASP A 1 82 ? 12.874 -6.671 -16.866 1.00 92.44 82 ASP A N 1
ATOM 626 C CA . ASP A 1 82 ? 12.037 -7.525 -16.016 1.00 92.44 82 ASP A CA 1
ATOM 627 C C . ASP A 1 82 ? 12.846 -7.999 -14.795 1.00 92.44 82 ASP A C 1
ATOM 629 O O . ASP A 1 82 ? 13.897 -8.631 -14.925 1.00 92.44 82 ASP A O 1
ATOM 633 N N . VAL A 1 83 ? 12.344 -7.688 -13.600 1.00 89.88 83 VAL A N 1
ATOM 634 C CA . VAL A 1 83 ? 12.920 -8.072 -12.302 1.00 89.88 83 VAL A CA 1
ATOM 635 C C . VAL A 1 83 ? 11.925 -8.860 -11.444 1.00 89.88 83 VAL A C 1
ATOM 637 O O . VAL A 1 83 ? 11.997 -8.851 -10.216 1.00 89.88 83 VAL A O 1
ATOM 640 N N . THR A 1 84 ? 10.981 -9.557 -12.076 1.00 84.81 84 THR A N 1
ATOM 641 C CA . THR A 1 84 ? 9.930 -10.351 -11.414 1.00 84.81 84 THR A CA 1
ATOM 642 C C . THR A 1 84 ? 10.512 -11.474 -10.560 1.00 84.81 84 THR A C 1
ATOM 644 O O . THR A 1 84 ? 10.009 -11.785 -9.483 1.00 84.81 84 THR A O 1
ATOM 647 N N . ARG A 1 85 ? 11.589 -12.112 -11.028 1.00 85.88 85 ARG A N 1
ATOM 648 C CA . ARG A 1 85 ? 12.252 -13.202 -10.302 1.00 85.88 85 ARG A CA 1
ATOM 649 C C . ARG A 1 85 ? 13.384 -12.656 -9.474 1.00 85.88 85 ARG A C 1
ATOM 651 O O . ARG A 1 85 ? 14.432 -12.308 -10.017 1.00 85.88 85 ARG A O 1
ATOM 658 N N . LEU A 1 86 ? 13.184 -12.593 -8.163 1.00 78.19 86 LEU A N 1
ATOM 659 C CA . LEU A 1 86 ? 14.122 -11.828 -7.382 1.00 78.19 86 LEU A CA 1
ATOM 660 C C . LEU A 1 86 ? 14.189 -12.206 -5.911 1.00 78.19 86 LEU A C 1
ATOM 662 O O . LEU A 1 86 ? 13.174 -12.286 -5.232 1.00 78.19 86 LEU A O 1
ATOM 666 N N . ASP A 1 87 ? 15.417 -12.413 -5.435 1.00 80.62 87 ASP A N 1
ATOM 667 C CA . ASP A 1 87 ? 15.694 -12.818 -4.063 1.00 80.62 87 ASP A CA 1
ATOM 668 C C . ASP A 1 87 ? 15.403 -11.675 -3.083 1.00 80.62 87 ASP A C 1
ATOM 670 O O . ASP A 1 87 ? 16.041 -10.620 -3.116 1.00 80.62 87 ASP A O 1
ATOM 674 N N . THR A 1 88 ? 14.432 -11.920 -2.208 1.00 77.06 88 THR A N 1
ATOM 675 C CA . THR A 1 88 ? 13.907 -11.000 -1.192 1.00 77.06 88 THR A CA 1
ATOM 676 C C . THR A 1 88 ? 14.429 -11.290 0.206 1.00 77.06 88 THR A C 1
ATOM 678 O O . THR A 1 88 ? 14.037 -10.623 1.165 1.00 77.06 88 THR A O 1
ATOM 681 N N . THR A 1 89 ? 15.317 -12.273 0.368 1.00 76.06 89 THR A N 1
ATOM 682 C CA . THR A 1 89 ? 15.801 -12.692 1.691 1.00 76.06 89 THR A CA 1
ATOM 683 C C . THR A 1 89 ? 16.466 -11.551 2.459 1.00 76.06 89 THR A C 1
ATOM 685 O O . THR A 1 89 ? 16.309 -11.472 3.678 1.00 76.06 89 THR A O 1
ATOM 688 N N . TRP A 1 90 ? 17.114 -10.625 1.746 1.00 77.00 90 TRP A N 1
ATOM 689 C CA . TRP A 1 90 ? 17.706 -9.403 2.295 1.00 77.00 90 TRP A CA 1
ATOM 690 C C . TRP A 1 90 ? 16.669 -8.458 2.930 1.00 77.00 90 TRP A C 1
ATOM 692 O O . TRP A 1 90 ? 16.983 -7.778 3.904 1.00 77.00 90 TRP A O 1
ATOM 702 N N . ALA A 1 91 ? 15.427 -8.441 2.434 1.00 71.12 91 ALA A N 1
ATOM 703 C CA . ALA A 1 91 ? 14.348 -7.629 2.995 1.00 71.12 91 ALA A CA 1
ATOM 704 C C . ALA A 1 91 ? 13.742 -8.278 4.254 1.00 71.12 91 ALA A C 1
ATOM 706 O O . ALA A 1 91 ? 13.213 -7.594 5.131 1.00 71.12 91 ALA A O 1
ATOM 707 N N . GLY A 1 92 ? 13.824 -9.606 4.383 1.00 74.38 92 GLY A N 1
ATOM 708 C CA . GLY A 1 92 ? 13.418 -10.341 5.582 1.00 74.38 92 GLY A CA 1
ATOM 709 C C . GLY A 1 92 ? 12.011 -9.977 6.080 1.00 74.38 92 GLY A C 1
ATOM 710 O O . GLY A 1 92 ? 11.067 -9.869 5.304 1.00 74.38 92 GLY A O 1
ATOM 711 N N . ALA A 1 93 ? 11.849 -9.778 7.391 1.00 74.81 93 ALA A N 1
ATOM 712 C CA . ALA A 1 93 ? 10.566 -9.363 7.978 1.00 74.81 93 ALA A CA 1
ATOM 713 C C . ALA A 1 93 ? 10.188 -7.903 7.671 1.00 74.81 93 ALA A C 1
ATOM 715 O O . ALA A 1 93 ? 9.031 -7.534 7.839 1.00 74.81 93 ALA A O 1
ATOM 716 N N . ALA A 1 94 ? 11.150 -7.088 7.233 1.00 66.69 94 ALA A N 1
ATOM 717 C CA . ALA A 1 94 ? 10.889 -5.722 6.810 1.00 66.69 94 ALA A CA 1
ATOM 718 C C . ALA A 1 94 ? 10.244 -5.670 5.428 1.00 66.69 94 ALA A C 1
ATOM 720 O O . ALA A 1 94 ? 9.761 -4.597 5.070 1.00 66.69 94 ALA A O 1
ATOM 721 N N . GLY A 1 95 ? 10.247 -6.787 4.680 1.00 73.69 95 GLY A N 1
ATOM 722 C CA . GLY A 1 95 ? 9.749 -6.742 3.326 1.00 73.69 95 GLY A CA 1
ATOM 723 C C . GLY A 1 95 ? 9.337 -7.991 2.585 1.00 73.69 95 GLY A C 1
ATOM 724 O O . GLY A 1 95 ? 8.405 -7.914 1.808 1.00 73.69 95 GLY A O 1
ATOM 725 N N . ALA A 1 96 ? 9.929 -9.151 2.824 1.00 80.56 96 ALA A N 1
ATOM 726 C CA . ALA A 1 96 ? 9.819 -10.313 1.935 1.00 80.56 96 ALA A CA 1
ATOM 727 C C . ALA A 1 96 ? 8.425 -10.987 1.850 1.00 80.56 96 ALA A C 1
ATOM 729 O O . ALA A 1 96 ? 8.307 -12.126 1.390 1.00 80.56 96 ALA A O 1
ATOM 730 N N . LEU A 1 97 ? 7.373 -10.352 2.367 1.00 83.38 97 LEU A N 1
ATOM 731 C CA . LEU A 1 97 ? 6.010 -10.854 2.315 1.00 83.38 97 LEU A CA 1
ATOM 732 C C . LEU A 1 97 ? 5.378 -10.539 0.991 1.00 83.38 97 LEU A C 1
ATOM 734 O O . LEU A 1 97 ? 5.304 -9.386 0.606 1.00 83.38 97 LEU A O 1
ATOM 738 N N . VAL A 1 98 ? 4.813 -11.563 0.390 1.00 84.88 98 VAL A N 1
ATOM 739 C CA . VAL A 1 98 ? 4.132 -11.494 -0.879 1.00 84.88 98 VAL A CA 1
ATOM 740 C C . VAL A 1 98 ? 2.635 -11.671 -0.649 1.00 84.88 98 VAL A C 1
ATOM 742 O O . VAL A 1 98 ? 2.234 -12.655 -0.028 1.00 84.88 98 VAL A O 1
ATOM 745 N N . SER A 1 99 ? 1.815 -10.750 -1.164 1.00 85.50 99 SER A N 1
ATOM 746 C CA . SER A 1 99 ? 0.363 -10.709 -0.918 1.00 85.50 99 SER A CA 1
ATOM 747 C C . SER A 1 99 ? -0.461 -10.341 -2.165 1.00 85.50 99 SER A C 1
ATOM 749 O O . SER A 1 99 ? 0.089 -10.107 -3.244 1.00 85.50 99 SER A O 1
ATOM 751 N N . THR A 1 100 ? -1.788 -10.293 -2.006 1.00 85.94 100 THR A N 1
ATOM 752 C CA . THR A 1 100 ? -2.745 -9.718 -2.966 1.00 85.94 100 THR A CA 1
ATOM 753 C C . THR A 1 100 ? -3.388 -8.453 -2.399 1.00 85.94 100 THR A C 1
ATOM 755 O O . THR A 1 100 ? -3.422 -8.272 -1.183 1.00 85.94 100 THR A O 1
ATOM 758 N N . GLY A 1 101 ? -3.933 -7.584 -3.259 1.00 87.38 101 GLY A N 1
ATOM 759 C CA . GLY A 1 101 ? -4.648 -6.388 -2.793 1.00 87.38 101 GLY A CA 1
ATOM 760 C C . GLY A 1 101 ? -5.844 -6.721 -1.896 1.00 87.38 101 GLY A C 1
ATOM 761 O O . GLY A 1 101 ? -6.070 -6.061 -0.888 1.00 87.38 101 GLY A O 1
ATOM 762 N N . GLU A 1 102 ? -6.551 -7.811 -2.201 1.00 87.94 102 GLU A N 1
ATOM 763 C CA . GLU A 1 102 ? -7.641 -8.321 -1.366 1.00 87.94 102 GLU A CA 1
ATOM 764 C C . GLU A 1 102 ? -7.150 -8.742 0.029 1.00 87.94 102 GLU A C 1
ATOM 766 O O . GLU A 1 102 ? -7.746 -8.362 1.037 1.00 87.94 102 GLU A O 1
ATOM 771 N N . ASP A 1 103 ? -6.048 -9.492 0.102 1.00 87.19 103 ASP A N 1
ATOM 772 C CA . ASP A 1 103 ? -5.484 -9.951 1.376 1.00 87.19 103 ASP A CA 1
ATOM 773 C C . ASP A 1 103 ? -4.927 -8.782 2.204 1.00 87.19 103 ASP A C 1
ATOM 775 O O . ASP A 1 103 ? -5.083 -8.768 3.425 1.00 87.19 103 ASP A O 1
ATOM 779 N N . LEU A 1 104 ? -4.325 -7.773 1.560 1.00 89.75 104 LEU A N 1
ATOM 780 C CA . LEU A 1 104 ? -3.873 -6.549 2.231 1.00 89.75 104 LEU A CA 1
ATOM 781 C C . LEU A 1 104 ? -5.050 -5.736 2.780 1.00 89.75 104 LEU A C 1
ATOM 783 O O . LEU A 1 104 ? -5.003 -5.314 3.936 1.00 89.75 104 LEU A O 1
ATOM 787 N N . ASN A 1 105 ? -6.126 -5.583 2.005 1.00 92.50 105 ASN A N 1
ATOM 788 C CA . ASN A 1 105 ? -7.353 -4.943 2.476 1.00 92.50 105 ASN A CA 1
ATOM 789 C C . ASN A 1 105 ? -7.922 -5.685 3.695 1.00 92.50 105 ASN A C 1
ATOM 791 O O . ASN A 1 105 ? -8.159 -5.069 4.732 1.00 92.50 105 ASN A O 1
ATOM 795 N N . ARG A 1 106 ? -8.059 -7.017 3.619 1.00 92.12 106 ARG A N 1
ATOM 796 C CA . ARG A 1 106 ? -8.521 -7.850 4.745 1.00 92.12 106 ARG A CA 1
ATOM 797 C C . ARG A 1 106 ? -7.632 -7.680 5.979 1.00 92.12 106 ARG A C 1
ATOM 799 O O . ARG A 1 106 ? -8.151 -7.515 7.083 1.00 92.12 106 ARG A O 1
ATOM 806 N N . PHE A 1 107 ? -6.312 -7.693 5.795 1.00 91.06 107 PHE A N 1
ATOM 807 C CA . PHE A 1 107 ? -5.342 -7.534 6.875 1.00 91.06 107 PHE A CA 1
ATOM 808 C C . PHE A 1 107 ? -5.485 -6.182 7.582 1.00 91.06 107 PHE A C 1
ATOM 810 O O . PHE A 1 107 ? -5.678 -6.152 8.798 1.00 91.06 107 PHE A O 1
ATOM 817 N N . PHE A 1 108 ? -5.432 -5.066 6.846 1.00 93.88 108 PHE A N 1
ATOM 818 C CA . PHE A 1 108 ? -5.516 -3.738 7.459 1.00 93.88 108 PHE A CA 1
ATOM 819 C C . PHE A 1 108 ? -6.891 -3.481 8.076 1.00 93.88 108 PHE A C 1
ATOM 821 O O . PHE A 1 108 ? -6.963 -2.924 9.172 1.00 93.88 108 PHE A O 1
ATOM 828 N N . THR A 1 109 ? -7.975 -3.951 7.452 1.00 95.75 109 THR A N 1
ATOM 829 C CA . THR A 1 109 ? -9.317 -3.857 8.041 1.00 95.75 109 THR A CA 1
ATOM 830 C C . THR A 1 109 ? -9.387 -4.622 9.363 1.00 95.75 109 THR A C 1
ATOM 832 O O . THR A 1 109 ? -9.867 -4.081 10.357 1.00 95.75 109 THR A O 1
ATOM 835 N N . ALA A 1 110 ? -8.871 -5.855 9.421 1.00 94.88 110 ALA A N 1
ATOM 836 C CA . ALA A 1 110 ? -8.858 -6.648 10.651 1.00 94.88 110 ALA A CA 1
ATOM 837 C C . ALA A 1 110 ? -7.950 -6.043 11.736 1.00 94.88 110 ALA A C 1
ATOM 839 O O . ALA A 1 110 ? -8.343 -6.000 12.905 1.00 94.88 110 ALA A O 1
ATOM 840 N N . LEU A 1 111 ? -6.769 -5.540 11.360 1.00 93.19 111 LEU A N 1
ATOM 841 C CA . LEU A 1 111 ? -5.837 -4.870 12.268 1.00 93.19 111 LEU A CA 1
ATOM 842 C C . LEU A 1 111 ? -6.488 -3.649 12.920 1.00 93.19 111 LEU A C 1
ATOM 844 O O . LEU A 1 111 ? -6.490 -3.529 14.142 1.00 93.19 111 LEU A O 1
ATOM 848 N N . LEU A 1 112 ? -7.065 -2.754 12.114 1.00 94.06 112 LEU A N 1
ATOM 849 C CA . LEU A 1 112 ? -7.654 -1.509 12.607 1.00 94.06 112 LEU A CA 1
ATOM 850 C C . LEU A 1 112 ? -8.982 -1.713 13.338 1.00 94.06 112 LEU A C 1
ATOM 852 O O . LEU A 1 112 ? -9.351 -0.848 14.133 1.00 94.06 112 LEU A O 1
ATOM 856 N N . ALA A 1 113 ? -9.652 -2.844 13.108 1.00 93.38 113 ALA A N 1
ATOM 857 C CA . ALA A 1 113 ? -10.790 -3.309 13.895 1.00 93.38 113 ALA A CA 1
ATOM 858 C C . ALA A 1 113 ? -10.378 -4.003 15.212 1.00 93.38 113 ALA A C 1
ATOM 860 O O . ALA A 1 113 ? -11.245 -4.518 15.913 1.00 93.38 113 ALA A O 1
ATOM 861 N N . GLY A 1 114 ? -9.079 -4.063 15.543 1.00 93.50 114 GLY A N 1
ATOM 862 C CA . GLY A 1 114 ? -8.584 -4.660 16.789 1.00 93.50 114 GLY A CA 1
ATOM 863 C C . GLY A 1 114 ? -8.686 -6.185 16.846 1.00 93.50 114 GLY A C 1
ATOM 864 O O . GLY A 1 114 ? -8.677 -6.757 17.929 1.00 93.50 114 GLY A O 1
ATOM 865 N N . LYS A 1 115 ? -8.798 -6.860 15.694 1.00 95.19 115 LYS A N 1
ATOM 866 C CA . LYS A 1 115 ? -8.981 -8.321 15.628 1.00 95.19 115 LYS A CA 1
ATOM 867 C C . LYS A 1 115 ? -7.670 -9.110 15.623 1.00 95.19 115 LYS A C 1
ATOM 869 O O . LYS A 1 115 ? -7.705 -10.324 15.781 1.00 95.19 115 LYS A O 1
ATOM 874 N N . LEU A 1 116 ? -6.533 -8.444 15.393 1.00 91.75 116 LEU A N 1
ATOM 875 C CA . LEU A 1 116 ? -5.226 -9.101 15.220 1.00 91.75 116 LEU A CA 1
ATOM 876 C C . LEU A 1 116 ? -4.252 -8.880 16.383 1.00 91.75 116 LEU A C 1
ATOM 878 O O . LEU A 1 116 ? -3.309 -9.648 16.541 1.00 91.75 116 LEU A O 1
ATOM 882 N N . VAL A 1 117 ? -4.452 -7.826 17.173 1.00 91.25 117 VAL A N 1
ATOM 883 C CA . VAL A 1 117 ? -3.599 -7.457 18.311 1.00 91.25 117 VAL A CA 1
ATOM 884 C C . VAL A 1 117 ? -4.477 -6.956 19.452 1.00 91.25 117 VAL A C 1
ATOM 886 O O . VAL A 1 117 ? -5.608 -6.528 19.214 1.00 91.25 117 VAL A O 1
ATOM 889 N N . ALA A 1 118 ? -3.968 -6.980 20.684 1.00 92.94 118 ALA A N 1
ATOM 890 C CA . ALA A 1 118 ? -4.712 -6.451 21.821 1.00 92.94 118 ALA A CA 1
ATOM 891 C C . ALA A 1 118 ? -5.011 -4.947 21.631 1.00 92.94 118 ALA A C 1
ATOM 893 O O . ALA A 1 118 ? -4.186 -4.232 21.053 1.00 92.94 118 ALA A O 1
ATOM 894 N N . PRO A 1 119 ? -6.134 -4.421 22.159 1.00 93.12 119 PRO A N 1
ATOM 895 C CA . PRO A 1 119 ? -6.489 -3.006 22.011 1.00 93.12 119 PRO A CA 1
ATOM 896 C C . PRO A 1 119 ? -5.390 -2.037 22.467 1.00 93.12 119 PRO A C 1
ATOM 898 O O . PRO A 1 119 ? -5.144 -1.031 21.806 1.00 93.12 119 PRO A O 1
ATOM 901 N N . THR A 1 120 ? -4.679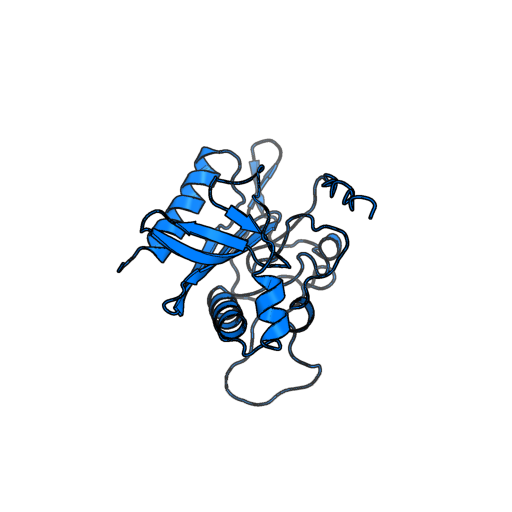 -2.368 23.550 1.00 92.81 120 THR A N 1
ATOM 902 C CA . THR A 1 120 ? -3.541 -1.580 24.048 1.00 92.81 120 THR A CA 1
ATOM 903 C C . THR A 1 120 ? -2.385 -1.545 23.050 1.00 92.81 120 THR A C 1
ATOM 905 O O . THR A 1 120 ? -1.796 -0.494 22.837 1.00 92.81 120 THR A O 1
ATOM 908 N N . GLN A 1 121 ? -2.097 -2.652 22.364 1.00 91.69 121 GLN A N 1
ATOM 909 C CA . GLN A 1 121 ? -1.057 -2.703 21.334 1.00 91.69 121 GLN A CA 1
ATOM 910 C C . GLN A 1 121 ? -1.457 -1.909 20.087 1.00 91.69 121 GLN A C 1
ATOM 912 O O . GLN A 1 121 ? -0.624 -1.203 19.527 1.00 91.69 121 GLN A O 1
ATOM 917 N N . LEU A 1 122 ? -2.725 -1.985 19.661 1.00 92.62 122 LEU A N 1
ATOM 918 C CA . LEU A 1 122 ? -3.217 -1.176 18.542 1.00 92.62 122 LEU A CA 1
ATOM 919 C C . LEU A 1 122 ? -3.155 0.323 18.863 1.00 92.62 122 LEU A C 1
ATOM 921 O O . LEU A 1 122 ? -2.810 1.117 17.987 1.00 92.62 122 LEU A O 1
ATOM 925 N N . ALA A 1 123 ? -3.471 0.705 20.103 1.00 92.12 123 ALA A N 1
ATOM 926 C CA . ALA A 1 123 ? -3.328 2.080 20.561 1.00 92.12 123 ALA A CA 1
ATOM 927 C C . ALA A 1 123 ? -1.869 2.538 20.442 1.00 92.12 123 ALA A C 1
ATOM 929 O O . ALA A 1 123 ? -1.619 3.542 19.786 1.00 92.12 123 ALA A O 1
ATOM 930 N N . GLU A 1 124 ? -0.910 1.761 20.951 1.00 89.94 124 GLU A N 1
ATOM 931 C CA . GLU A 1 124 ? 0.524 2.067 20.827 1.00 89.94 124 GLU A CA 1
ATOM 932 C C . GLU A 1 124 ? 1.001 2.125 19.365 1.00 89.94 124 GLU A C 1
ATOM 934 O O . GLU A 1 124 ? 1.822 2.965 19.015 1.00 89.94 124 GLU A O 1
ATOM 939 N N . MET A 1 125 ? 0.452 1.298 18.466 1.00 88.50 125 MET A N 1
ATOM 940 C CA . MET A 1 125 ? 0.773 1.377 17.033 1.00 88.50 125 MET A CA 1
ATOM 941 C C . MET A 1 125 ? 0.333 2.689 16.373 1.00 88.50 125 MET A C 1
ATOM 943 O O . MET A 1 125 ? 0.959 3.115 15.401 1.00 88.50 125 MET A O 1
ATOM 947 N N . ARG A 1 126 ? -0.739 3.310 16.879 1.00 89.81 126 ARG A N 1
ATOM 948 C CA . ARG A 1 126 ? -1.298 4.579 16.384 1.00 89.81 126 ARG A CA 1
ATOM 949 C C . ARG A 1 126 ? -0.819 5.801 17.165 1.00 89.81 126 ARG A C 1
ATOM 951 O O . ARG A 1 126 ? -1.069 6.924 16.735 1.00 89.81 126 ARG A O 1
ATOM 958 N N . ARG A 1 127 ? -0.215 5.592 18.331 1.00 84.31 127 ARG A N 1
ATOM 959 C CA . ARG A 1 127 ? 0.254 6.643 19.228 1.00 84.31 127 ARG A CA 1
ATOM 960 C C . ARG A 1 127 ? 1.641 7.127 18.796 1.00 84.31 127 ARG A C 1
ATOM 962 O O . ARG A 1 127 ? 2.368 6.398 18.127 1.00 84.31 127 ARG A O 1
ATOM 969 N N . ASP A 1 128 ? 1.984 8.352 19.196 1.00 73.56 128 ASP A N 1
ATOM 970 C CA . ASP A 1 128 ? 3.326 8.935 19.078 1.00 73.56 128 ASP A CA 1
ATOM 971 C C . ASP A 1 128 ? 3.884 8.835 17.647 1.00 73.56 128 ASP A C 1
ATOM 973 O O . ASP A 1 128 ? 5.032 8.454 17.416 1.00 73.56 128 ASP A O 1
ATOM 977 N N . THR A 1 129 ? 3.021 9.128 16.669 1.00 79.19 129 THR A N 1
ATOM 978 C CA . THR A 1 129 ? 3.405 9.144 15.262 1.00 79.19 129 THR A CA 1
ATOM 979 C C . THR A 1 129 ? 4.295 10.344 14.977 1.00 79.19 129 THR A C 1
ATOM 981 O O . THR A 1 129 ? 3.935 11.467 15.328 1.00 79.19 129 THR A O 1
ATOM 984 N N . GLU A 1 130 ? 5.401 10.119 14.279 1.00 80.12 130 GLU A N 1
ATOM 985 C CA . GLU A 1 130 ? 6.337 11.177 13.900 1.00 80.12 130 GLU A CA 1
ATOM 986 C C . GLU A 1 130 ? 6.138 11.576 12.431 1.00 80.12 130 GLU A C 1
ATOM 988 O O . GLU A 1 130 ? 5.924 10.686 11.596 1.00 80.12 130 GLU A O 1
ATOM 993 N N . PRO A 1 131 ? 6.250 12.870 12.078 1.00 78.81 131 PRO A N 1
ATOM 994 C CA . PRO A 1 131 ? 6.189 13.303 10.688 1.00 78.81 131 PRO A CA 1
ATOM 995 C C . PRO A 1 131 ? 7.292 12.652 9.846 1.00 78.81 131 PRO A C 1
ATOM 997 O O . PRO A 1 131 ? 8.482 12.739 10.165 1.00 78.81 131 PRO A O 1
ATOM 1000 N N . LEU A 1 132 ? 6.919 12.040 8.722 1.00 71.25 132 LEU A N 1
ATOM 1001 C CA . LEU A 1 132 ? 7.877 11.546 7.735 1.00 71.25 132 LEU A CA 1
ATOM 1002 C C . LEU A 1 132 ? 8.310 12.691 6.815 1.00 71.25 132 LEU A C 1
ATOM 1004 O O . LEU A 1 132 ? 7.722 12.933 5.765 1.00 71.25 132 LEU A O 1
ATOM 1008 N N . THR A 1 133 ? 9.382 13.385 7.191 1.00 65.69 133 THR A N 1
ATOM 1009 C CA . THR A 1 133 ? 9.894 14.563 6.463 1.00 65.69 133 THR A CA 1
ATOM 1010 C C . THR A 1 133 ? 10.506 14.248 5.094 1.00 65.69 133 THR A C 1
ATOM 1012 O O . THR A 1 133 ? 10.721 15.152 4.292 1.00 65.69 133 THR A O 1
ATOM 1015 N N . ASN A 1 134 ? 10.771 12.973 4.794 1.00 59.66 134 ASN A N 1
ATOM 1016 C CA . ASN A 1 134 ? 11.260 12.490 3.498 1.00 59.66 134 ASN A CA 1
ATOM 1017 C C . ASN A 1 134 ? 10.140 11.932 2.592 1.00 59.66 134 ASN A C 1
ATOM 1019 O O . ASN A 1 134 ? 10.413 11.183 1.649 1.00 59.66 134 ASN A O 1
ATOM 1023 N N . ARG A 1 135 ? 8.876 12.233 2.902 1.00 64.44 135 ARG A N 1
ATOM 1024 C CA . ARG A 1 135 ? 7.670 11.762 2.204 1.00 64.44 135 ARG A CA 1
ATOM 1025 C C . ARG A 1 135 ? 6.726 12.939 1.916 1.00 64.44 135 ARG A C 1
ATOM 1027 O O . ARG A 1 135 ? 6.993 14.041 2.392 1.00 64.44 135 ARG A O 1
ATOM 1034 N N . PRO A 1 136 ? 5.658 12.741 1.111 1.00 58.22 136 PRO A N 1
ATOM 1035 C CA . PRO A 1 136 ? 4.634 13.766 0.927 1.00 58.22 136 PRO A CA 1
ATOM 1036 C C . PRO A 1 136 ? 4.143 14.310 2.273 1.00 58.22 136 PRO A C 1
ATOM 1038 O O . PRO A 1 136 ? 4.022 13.555 3.241 1.00 58.22 136 PRO A O 1
ATOM 1041 N N . ALA A 1 137 ? 3.886 15.618 2.326 1.00 62.88 137 ALA A N 1
ATOM 1042 C CA . ALA A 1 137 ? 3.396 16.282 3.528 1.00 62.88 137 ALA A CA 1
ATOM 1043 C C . ALA A 1 137 ? 2.096 15.631 4.033 1.00 62.88 137 ALA A C 1
ATOM 1045 O O . ALA A 1 137 ? 1.290 15.147 3.241 1.00 62.88 137 ALA A O 1
ATOM 1046 N N . GLY A 1 138 ? 1.894 15.623 5.353 1.00 70.31 138 GLY A N 1
ATOM 1047 C CA . GLY A 1 138 ? 0.702 15.025 5.971 1.00 70.31 138 GLY A CA 1
ATOM 1048 C C . GLY A 1 138 ? 0.782 13.510 6.188 1.00 70.31 138 GLY A C 1
ATOM 1049 O O . GLY A 1 138 ? -0.246 12.880 6.448 1.00 70.31 138 GLY A O 1
ATOM 1050 N N . MET A 1 139 ? 1.982 12.926 6.086 1.00 80.50 139 MET A N 1
ATOM 1051 C CA . MET A 1 139 ? 2.244 11.547 6.486 1.00 80.50 139 MET A CA 1
ATOM 1052 C C . MET A 1 139 ? 2.966 11.497 7.833 1.00 80.50 139 MET A C 1
ATOM 1054 O O . MET A 1 139 ? 4.117 11.923 7.943 1.00 80.50 139 MET A O 1
ATOM 1058 N N . ASP A 1 140 ? 2.320 10.881 8.817 1.00 85.75 140 ASP A N 1
ATOM 1059 C CA . ASP A 1 140 ? 2.941 10.538 10.092 1.00 85.75 140 ASP A CA 1
ATOM 1060 C C . ASP A 1 140 ? 3.118 9.028 10.203 1.00 85.75 140 ASP A C 1
ATOM 1062 O O . ASP A 1 140 ? 2.457 8.240 9.516 1.00 85.75 140 ASP A O 1
ATOM 1066 N N . TYR A 1 141 ? 4.007 8.599 11.089 1.00 83.19 141 TYR A N 1
ATOM 1067 C CA . TYR A 1 141 ? 4.360 7.195 11.183 1.00 83.19 141 TYR A CA 1
ATOM 1068 C C . TYR A 1 141 ? 4.556 6.726 12.617 1.00 83.19 141 TYR A C 1
ATOM 1070 O O . TYR A 1 141 ? 5.369 7.278 13.355 1.00 83.19 141 TYR A O 1
ATOM 1078 N N . GLY A 1 142 ? 3.799 5.696 12.995 1.00 85.31 142 GLY A N 1
ATOM 1079 C CA . GLY A 1 142 ? 3.856 5.048 14.304 1.00 85.31 142 GLY A CA 1
ATOM 1080 C C . GLY A 1 142 ? 4.626 3.728 14.267 1.00 85.31 142 GLY A C 1
ATOM 1081 O O . GLY A 1 142 ? 5.545 3.523 13.469 1.00 85.31 142 GLY A O 1
ATOM 1082 N N . LEU A 1 143 ? 4.237 2.779 15.121 1.00 87.38 143 LEU A N 1
ATOM 1083 C CA . LEU A 1 143 ? 4.880 1.462 15.174 1.00 87.38 143 LEU A CA 1
ATOM 1084 C C . LEU A 1 143 ? 4.341 0.552 14.072 1.00 87.38 143 LEU A C 1
ATOM 1086 O O . LEU A 1 143 ? 3.388 -0.202 14.267 1.00 87.38 143 LEU A O 1
ATOM 1090 N N . GLY A 1 144 ? 4.975 0.576 12.905 1.00 83.31 144 GLY A N 1
ATOM 1091 C CA . GLY A 1 144 ? 4.578 -0.340 11.840 1.00 83.31 144 GLY A CA 1
ATOM 1092 C C . GLY A 1 144 ? 3.425 0.146 10.970 1.00 83.31 144 GLY A C 1
ATOM 1093 O O . GLY A 1 144 ? 2.934 -0.645 10.168 1.00 83.31 144 GLY A O 1
ATOM 1094 N N . LEU A 1 145 ? 2.957 1.381 11.169 1.00 87.19 145 LEU A N 1
ATOM 1095 C CA . LEU A 1 145 ? 1.697 1.874 10.628 1.00 87.19 145 LEU A CA 1
ATOM 1096 C C . LEU A 1 145 ? 1.816 3.362 10.277 1.00 87.19 145 LEU A C 1
ATOM 1098 O O . LEU A 1 145 ? 2.180 4.181 11.120 1.00 87.19 145 LEU A O 1
ATOM 1102 N N . ALA A 1 146 ? 1.503 3.696 9.030 1.00 88.75 146 ALA A N 1
ATOM 1103 C CA . ALA A 1 146 ? 1.456 5.063 8.536 1.00 88.75 146 ALA A CA 1
ATOM 1104 C C . ALA A 1 146 ? 0.055 5.651 8.722 1.00 88.75 146 ALA A C 1
ATOM 1106 O O . ALA A 1 146 ? -0.947 4.966 8.491 1.00 88.75 146 ALA A O 1
ATOM 1107 N N . ARG A 1 147 ? 0.008 6.932 9.078 1.00 90.75 147 ARG A N 1
ATOM 1108 C CA . ARG A 1 147 ? -1.173 7.789 9.025 1.00 90.75 147 ARG A CA 1
ATOM 1109 C C . ARG A 1 147 ? -1.003 8.762 7.870 1.00 90.75 147 ARG A C 1
ATOM 1111 O O . ARG A 1 147 ? 0.009 9.451 7.808 1.00 90.75 147 ARG A O 1
ATOM 1118 N N . LEU A 1 148 ? -1.984 8.824 6.981 1.00 88.81 148 LEU A N 1
ATOM 1119 C CA . LEU A 1 148 ? -1.986 9.725 5.834 1.00 88.81 148 LEU A CA 1
ATOM 1120 C C . LEU A 1 148 ? -3.302 10.499 5.789 1.00 88.81 148 LEU A C 1
ATOM 1122 O O . LEU A 1 148 ? -4.373 9.893 5.849 1.00 88.81 148 LEU A O 1
ATOM 1126 N N . ALA A 1 149 ? -3.218 11.820 5.665 1.00 88.88 149 ALA A N 1
ATOM 1127 C CA . ALA A 1 149 ? -4.354 12.644 5.269 1.00 88.88 149 ALA A CA 1
ATOM 1128 C C . ALA A 1 149 ? -4.456 12.667 3.736 1.00 88.88 149 ALA A C 1
ATOM 1130 O O . ALA A 1 149 ? -3.470 12.967 3.064 1.00 88.88 149 ALA A O 1
ATOM 1131 N N . VAL A 1 150 ? -5.630 12.339 3.192 1.00 88.75 150 VAL A N 1
ATOM 1132 C CA . VAL A 1 150 ? -5.914 12.440 1.750 1.00 88.75 150 VAL A CA 1
ATOM 1133 C C . VAL A 1 150 ? -6.770 13.684 1.450 1.00 88.75 150 VAL A C 1
ATOM 1135 O O . VAL A 1 150 ? -7.422 14.193 2.364 1.00 88.75 150 VAL A O 1
ATOM 1138 N N . PRO A 1 151 ? -6.814 14.185 0.196 1.00 90.12 151 PRO A N 1
ATOM 1139 C CA . PRO A 1 151 ? -7.429 15.478 -0.136 1.00 90.12 151 PRO A CA 1
ATOM 1140 C C . PRO A 1 151 ? -8.908 15.651 0.245 1.00 90.12 151 PRO A C 1
ATOM 1142 O O . PRO A 1 151 ? -9.323 16.765 0.536 1.00 90.12 151 PRO A O 1
ATOM 1145 N N . CYS A 1 152 ? -9.704 14.578 0.290 1.00 91.12 152 CYS A N 1
ATOM 1146 C CA . CYS A 1 152 ? -11.113 14.610 0.715 1.00 91.12 152 CYS A CA 1
ATOM 1147 C C . CYS A 1 152 ? -11.291 14.617 2.249 1.00 91.12 152 CYS A C 1
ATOM 1149 O O . CYS A 1 152 ? -12.187 13.957 2.773 1.00 91.12 152 CYS A O 1
ATOM 1151 N N . GLU A 1 153 ? -10.379 15.273 2.975 1.00 86.81 153 GLU A N 1
ATOM 1152 C CA . GLU A 1 153 ? -10.371 15.397 4.446 1.00 86.81 153 GLU A CA 1
ATOM 1153 C C . GLU A 1 153 ? -10.464 14.059 5.204 1.00 86.81 153 GLU A C 1
ATOM 1155 O O . GLU A 1 153 ? -10.811 13.987 6.383 1.00 86.81 153 GLU A O 1
ATOM 1160 N N . THR A 1 154 ? -10.119 12.963 4.530 1.00 90.38 154 THR A N 1
ATOM 1161 C CA . THR A 1 154 ? -10.206 11.617 5.083 1.00 90.38 154 THR A CA 1
ATOM 1162 C C . THR A 1 154 ? -8.848 11.189 5.612 1.00 90.38 154 THR A C 1
ATOM 1164 O O . THR A 1 154 ? -7.814 11.341 4.960 1.00 90.38 154 THR A O 1
ATOM 1167 N N . GLN A 1 155 ? -8.847 10.595 6.802 1.00 91.69 155 GLN A N 1
ATOM 1168 C CA . GLN A 1 155 ? -7.656 9.981 7.366 1.00 91.69 155 GLN A CA 1
ATOM 1169 C C . GLN A 1 155 ? -7.596 8.495 7.007 1.00 91.69 155 GLN A C 1
ATOM 1171 O O . GLN A 1 155 ? -8.547 7.739 7.231 1.00 91.69 155 GLN A O 1
ATOM 1176 N N . VAL A 1 156 ? -6.439 8.069 6.510 1.00 93.56 156 VAL A N 1
ATOM 1177 C CA . VAL A 1 156 ? -6.134 6.683 6.160 1.00 93.56 156 VAL A CA 1
ATOM 1178 C C . VAL A 1 156 ? -5.050 6.154 7.089 1.00 93.56 156 VAL A C 1
ATOM 1180 O O . VAL A 1 156 ? -4.036 6.811 7.325 1.00 93.56 156 VAL A O 1
ATOM 1183 N N . TRP A 1 157 ? -5.248 4.939 7.593 1.00 94.62 157 TRP A N 1
ATOM 1184 C CA . TRP A 1 157 ? -4.210 4.174 8.277 1.00 94.62 157 TRP A CA 1
ATOM 1185 C C . TRP A 1 157 ? -3.795 2.986 7.422 1.00 94.62 157 TRP A C 1
ATOM 1187 O O . TRP A 1 157 ? -4.645 2.253 6.917 1.00 94.62 157 TRP A O 1
ATOM 1197 N N . GLY A 1 158 ? -2.495 2.768 7.276 1.00 92.06 158 GLY A N 1
ATOM 1198 C CA . GLY A 1 158 ? -2.005 1.734 6.377 1.00 92.06 158 GLY A CA 1
ATOM 1199 C C . GLY A 1 158 ? -0.493 1.685 6.278 1.00 92.06 158 GLY A C 1
ATOM 1200 O O . GLY A 1 158 ? 0.218 1.948 7.247 1.00 92.06 158 GLY A O 1
ATOM 1201 N N . HIS A 1 159 ? 0.010 1.319 5.103 1.00 89.62 159 HIS A N 1
ATOM 1202 C CA . HIS A 1 159 ? 1.437 1.241 4.842 1.00 89.62 159 HIS A CA 1
ATOM 1203 C C . HIS A 1 159 ? 1.758 1.278 3.339 1.00 89.62 159 HIS A C 1
ATOM 1205 O O . HIS A 1 159 ? 1.008 0.761 2.513 1.00 89.62 159 HIS A O 1
ATOM 1211 N N . GLY A 1 160 ? 2.922 1.835 2.986 1.00 86.62 160 GLY A N 1
ATOM 1212 C CA . GLY A 1 160 ? 3.488 1.752 1.635 1.00 86.62 160 GLY A CA 1
ATOM 1213 C C . GLY A 1 160 ? 4.595 0.697 1.514 1.00 86.62 160 GLY A C 1
ATOM 1214 O O . GLY A 1 160 ? 5.405 0.534 2.421 1.00 86.62 160 GLY A O 1
ATOM 1215 N N . GLY A 1 161 ? 4.665 -0.020 0.401 1.00 85.06 161 GLY A N 1
ATOM 1216 C CA . GLY A 1 161 ? 5.731 -0.969 0.075 1.00 85.06 161 GLY A CA 1
ATOM 1217 C C . GLY A 1 161 ? 6.545 -0.473 -1.111 1.00 85.06 161 GLY A C 1
ATOM 1218 O O . GLY A 1 161 ? 5.977 0.070 -2.055 1.00 85.06 161 GLY A O 1
ATOM 1219 N N . SER A 1 162 ? 7.866 -0.628 -1.061 1.00 86.31 162 SER A N 1
ATOM 1220 C CA . SER A 1 162 ? 8.752 -0.259 -2.161 1.00 86.31 162 SER A CA 1
ATOM 1221 C C . SER A 1 162 ? 9.865 -1.257 -2.284 1.00 86.31 162 SER A C 1
ATOM 1223 O O . SER A 1 162 ? 10.616 -1.468 -1.335 1.00 86.31 162 SER A O 1
ATOM 1225 N N . ILE A 1 163 ? 9.999 -1.821 -3.467 1.00 84.38 163 ILE A N 1
ATOM 1226 C CA . ILE A 1 163 ? 10.955 -2.885 -3.678 1.00 84.38 163 ILE A CA 1
ATOM 1227 C C . ILE A 1 163 ? 11.134 -3.095 -5.191 1.00 84.38 163 ILE A C 1
ATOM 1229 O O . ILE A 1 163 ? 10.193 -2.848 -5.942 1.00 84.38 163 ILE A O 1
ATOM 1233 N N . PRO A 1 164 ? 12.331 -3.432 -5.698 1.00 88.19 164 PRO A N 1
ATOM 1234 C CA . PRO A 1 164 ? 12.547 -3.393 -7.136 1.00 88.19 164 PRO A CA 1
ATOM 1235 C C . PRO A 1 164 ? 11.564 -4.181 -7.987 1.00 88.19 164 PRO A C 1
ATOM 1237 O O . PRO A 1 164 ? 11.295 -5.350 -7.742 1.00 88.19 164 PRO A O 1
ATOM 1240 N N . GLY A 1 165 ? 11.044 -3.500 -8.993 1.00 87.62 165 GLY A N 1
ATOM 1241 C CA . GLY A 1 165 ? 9.972 -3.948 -9.851 1.00 87.62 165 GLY A CA 1
ATOM 1242 C C . GLY A 1 165 ? 8.631 -3.352 -9.466 1.00 87.62 165 GLY A C 1
ATOM 1243 O O . GLY A 1 165 ? 7.728 -3.410 -10.280 1.00 87.62 165 GLY A O 1
ATOM 1244 N N . PHE A 1 166 ? 8.445 -2.849 -8.237 1.00 88.25 166 PHE A N 1
ATOM 1245 C CA . PHE A 1 166 ? 7.095 -2.720 -7.703 1.00 88.25 166 PHE A CA 1
ATOM 1246 C C . PHE A 1 166 ? 6.904 -1.740 -6.539 1.00 88.25 166 PHE A C 1
ATOM 1248 O O . PHE A 1 166 ? 7.770 -1.501 -5.689 1.00 88.25 166 PHE A O 1
ATOM 1255 N N . ARG A 1 167 ? 5.702 -1.168 -6.485 1.00 92.44 167 ARG A N 1
ATOM 1256 C CA . ARG A 1 167 ? 5.305 -0.170 -5.491 1.00 92.44 167 ARG A CA 1
ATOM 1257 C C . ARG A 1 167 ? 3.872 -0.429 -5.053 1.00 92.44 167 ARG A C 1
ATOM 1259 O O . ARG A 1 167 ? 3.006 -0.613 -5.901 1.00 92.44 167 ARG A O 1
ATOM 1266 N N . THR A 1 168 ? 3.621 -0.381 -3.749 1.00 90.56 168 THR A N 1
ATOM 1267 C CA . THR A 1 168 ? 2.292 -0.646 -3.181 1.00 90.56 168 THR A CA 1
ATOM 1268 C C . THR A 1 168 ? 1.899 0.426 -2.184 1.00 90.56 168 THR A C 1
ATOM 1270 O O . THR A 1 168 ? 2.720 0.845 -1.370 1.00 90.56 168 THR A O 1
ATOM 1273 N N . TYR A 1 169 ? 0.631 0.822 -2.203 1.00 91.88 169 TYR A N 1
ATOM 1274 C CA . TYR A 1 169 ? -0.029 1.592 -1.154 1.00 91.88 169 TYR A CA 1
ATOM 1275 C C . TYR A 1 169 ? -1.253 0.826 -0.694 1.00 91.88 169 TYR A C 1
ATOM 1277 O O . TYR A 1 169 ? -2.079 0.458 -1.518 1.00 91.88 169 TYR A O 1
ATOM 1285 N N . ALA A 1 170 ? -1.366 0.573 0.603 1.00 91.50 170 ALA A N 1
ATOM 1286 C CA . ALA A 1 170 ? -2.518 -0.095 1.184 1.00 91.50 170 ALA A CA 1
ATOM 1287 C C . ALA A 1 170 ? -2.955 0.657 2.433 1.00 91.50 170 ALA A C 1
ATOM 1289 O O . ALA A 1 170 ? -2.114 1.057 3.239 1.00 91.50 170 ALA A O 1
ATOM 1290 N N . GLY A 1 171 ? -4.256 0.842 2.608 1.00 92.12 171 GLY A N 1
ATOM 1291 C CA . GLY A 1 171 ? -4.777 1.524 3.777 1.00 92.12 171 GLY A CA 1
ATOM 1292 C C . GLY A 1 171 ? -6.285 1.446 3.894 1.00 92.12 171 GLY A C 1
ATOM 1293 O O . GLY A 1 171 ? -6.990 1.023 2.978 1.00 92.12 171 GLY A O 1
ATOM 1294 N N . VAL A 1 172 ? -6.763 1.828 5.070 1.00 95.06 172 VAL A N 1
ATOM 1295 C CA . VAL A 1 172 ? -8.168 1.758 5.447 1.00 95.06 172 VAL A CA 1
ATOM 1296 C C . VAL A 1 172 ? -8.574 3.058 6.134 1.00 95.06 172 VAL A C 1
ATOM 1298 O O . VAL A 1 172 ? -7.839 3.591 6.972 1.00 95.06 172 VAL A O 1
ATOM 1301 N N . THR A 1 173 ? -9.738 3.578 5.758 1.00 94.44 173 THR A N 1
ATOM 1302 C CA . THR A 1 173 ? -10.350 4.764 6.370 1.00 94.44 173 THR A CA 1
ATOM 1303 C C . THR A 1 173 ? -11.041 4.406 7.687 1.00 94.44 173 THR A C 1
ATOM 1305 O O . THR A 1 173 ? -11.368 3.246 7.946 1.00 94.44 173 THR A O 1
ATOM 1308 N N . ALA A 1 174 ? -11.353 5.407 8.514 1.00 89.31 174 ALA A N 1
ATOM 1309 C CA . ALA A 1 174 ? -12.163 5.198 9.720 1.00 89.31 174 ALA A CA 1
ATOM 1310 C C . ALA A 1 174 ? -13.563 4.619 9.418 1.00 89.31 174 ALA A C 1
ATOM 1312 O O . ALA A 1 174 ? -14.111 3.882 10.233 1.00 89.31 174 ALA A O 1
ATOM 1313 N N . THR A 1 175 ? -14.111 4.899 8.230 1.00 89.25 175 THR A N 1
ATOM 1314 C CA . THR A 1 175 ? -15.394 4.358 7.747 1.00 89.25 175 THR A CA 1
ATOM 1315 C C . THR A 1 175 ? -15.299 2.910 7.252 1.00 89.25 175 THR A C 1
ATOM 1317 O O . THR A 1 175 ? -16.307 2.323 6.872 1.00 89.25 175 THR A O 1
ATOM 1320 N N . GLY A 1 176 ? -14.103 2.310 7.261 1.00 90.44 176 GLY A N 1
ATOM 1321 C CA . GLY A 1 176 ? -13.873 0.922 6.859 1.00 90.44 176 GLY A CA 1
ATOM 1322 C C . GLY A 1 176 ? -13.609 0.725 5.365 1.00 90.44 176 GLY A C 1
ATOM 1323 O O . GLY A 1 176 ? -13.449 -0.417 4.930 1.00 90.44 176 GLY A O 1
ATOM 1324 N N . ARG A 1 177 ? -13.511 1.801 4.573 1.00 94.12 177 ARG A N 1
ATOM 1325 C CA . ARG A 1 177 ? -13.125 1.714 3.160 1.00 94.12 177 ARG A CA 1
ATOM 1326 C C . ARG A 1 177 ? -11.663 1.289 3.063 1.00 94.12 177 ARG A C 1
ATOM 1328 O O . ARG A 1 177 ? -10.785 2.015 3.518 1.00 94.12 177 ARG A O 1
ATOM 1335 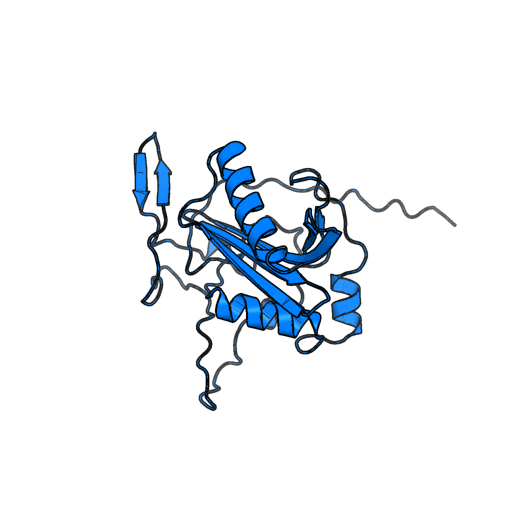N N . ALA A 1 178 ? -11.414 0.134 2.453 1.00 94.81 178 ALA A N 1
ATOM 1336 C CA . ALA A 1 178 ? -10.079 -0.415 2.246 1.00 94.81 178 ALA A CA 1
ATOM 1337 C C . ALA A 1 178 ? -9.640 -0.254 0.789 1.00 94.81 178 ALA A C 1
ATOM 1339 O O . ALA A 1 178 ? -10.351 -0.668 -0.127 1.00 94.81 178 ALA A O 1
ATOM 1340 N N . VAL A 1 179 ? -8.461 0.323 0.580 1.00 95.56 179 VAL A N 1
ATOM 1341 C CA . VAL A 1 179 ? -7.889 0.563 -0.745 1.00 95.56 179 VAL A CA 1
ATOM 1342 C C . VAL A 1 179 ? -6.476 0.012 -0.780 1.00 95.56 179 VAL A C 1
ATOM 1344 O O . VAL A 1 179 ? -5.664 0.308 0.096 1.00 95.56 179 VAL A O 1
ATOM 1347 N N . THR A 1 180 ? -6.177 -0.747 -1.832 1.00 94.56 180 THR A N 1
ATOM 1348 C CA . THR A 1 180 ? -4.814 -1.138 -2.180 1.00 94.56 180 THR A CA 1
ATOM 1349 C C . THR A 1 180 ? -4.547 -0.786 -3.638 1.00 94.56 180 THR A C 1
ATOM 1351 O O . THR A 1 180 ? -5.295 -1.199 -4.520 1.00 94.56 180 THR A O 1
ATOM 1354 N N . VAL A 1 181 ? -3.468 -0.048 -3.884 1.00 93.81 181 VAL A N 1
ATOM 1355 C CA . VAL A 1 181 ? -2.946 0.288 -5.210 1.00 93.81 181 VAL A CA 1
ATOM 1356 C C . VAL A 1 181 ? -1.565 -0.322 -5.360 1.00 93.81 181 VAL A C 1
ATOM 1358 O O . VAL A 1 181 ? -0.753 -0.301 -4.435 1.00 93.81 181 VAL A O 1
ATOM 1361 N N . VAL A 1 182 ? -1.308 -0.857 -6.545 1.00 91.25 182 VAL A N 1
ATOM 1362 C CA . VAL A 1 182 ? -0.064 -1.511 -6.921 1.00 91.25 182 VAL A CA 1
ATOM 1363 C C . VAL A 1 182 ? 0.394 -0.952 -8.261 1.00 91.25 182 VAL A C 1
ATOM 1365 O O . VAL A 1 182 ? -0.412 -0.862 -9.183 1.00 91.25 182 VAL A O 1
ATOM 1368 N N . ALA A 1 183 ? 1.687 -0.671 -8.388 1.00 91.94 183 ALA A N 1
ATOM 1369 C CA . ALA A 1 183 ? 2.360 -0.476 -9.667 1.00 91.94 183 ALA A CA 1
ATOM 1370 C C . ALA A 1 183 ? 3.401 -1.581 -9.903 1.00 91.94 183 ALA A C 1
ATOM 1372 O O . ALA A 1 183 ? 4.091 -1.999 -8.967 1.00 91.94 183 ALA A O 1
ATOM 1373 N N . ASP A 1 184 ? 3.516 -2.011 -11.161 1.00 91.38 184 ASP A N 1
ATOM 1374 C CA . ASP A 1 184 ? 4.488 -2.971 -11.711 1.00 91.38 184 ASP A CA 1
ATOM 1375 C C . ASP A 1 184 ? 5.839 -2.332 -12.071 1.00 91.38 184 ASP A C 1
ATOM 1377 O O . ASP A 1 184 ? 6.640 -2.886 -12.826 1.00 91.38 184 ASP A O 1
ATOM 1381 N N . GLN A 1 185 ? 6.084 -1.138 -11.538 1.00 89.12 185 GLN A N 1
ATOM 1382 C CA . GLN A 1 185 ? 7.349 -0.433 -11.599 1.00 89.12 185 GLN A CA 1
ATOM 1383 C C . GLN A 1 185 ? 7.395 0.582 -10.458 1.00 89.12 185 GLN A C 1
ATOM 1385 O O . GLN A 1 185 ? 6.387 1.215 -10.123 1.00 89.12 185 GLN A O 1
ATOM 1390 N N . ARG A 1 186 ? 8.565 0.769 -9.843 1.00 89.06 186 ARG A N 1
ATOM 1391 C CA . ARG A 1 186 ? 8.734 1.864 -8.882 1.00 89.06 186 ARG A CA 1
ATOM 1392 C C . ARG A 1 186 ? 8.744 3.210 -9.615 1.00 89.06 186 ARG A C 1
ATOM 1394 O O . ARG A 1 186 ? 9.335 3.300 -10.689 1.00 89.06 186 ARG A O 1
ATOM 1401 N N . PRO A 1 187 ? 8.171 4.270 -9.023 1.00 89.00 187 PRO A N 1
ATOM 1402 C CA . PRO A 1 187 ? 8.373 5.622 -9.523 1.00 89.00 187 PRO A CA 1
ATOM 1403 C C . PRO A 1 187 ? 9.861 5.944 -9.709 1.00 89.00 187 PRO A C 1
ATOM 1405 O O . PRO A 1 187 ? 10.664 5.689 -8.808 1.00 89.00 187 PRO A O 1
ATOM 1408 N N . THR A 1 188 ? 10.214 6.492 -10.869 1.00 89.69 188 THR A N 1
ATOM 1409 C CA . THR A 1 188 ? 11.590 6.861 -11.246 1.00 89.69 188 THR A CA 1
ATOM 1410 C C . THR A 1 188 ? 11.905 8.327 -10.985 1.00 89.69 188 THR A C 1
ATOM 1412 O O . THR A 1 188 ? 13.068 8.716 -10.956 1.00 89.69 188 THR A O 1
ATOM 1415 N N . ASP A 1 189 ? 10.874 9.140 -10.786 1.00 88.25 189 ASP A N 1
ATOM 1416 C CA . ASP A 1 189 ? 10.958 10.582 -10.601 1.00 88.25 189 ASP A CA 1
ATOM 1417 C C . ASP A 1 189 ? 9.791 11.087 -9.734 1.00 88.25 189 ASP A C 1
ATOM 1419 O O . ASP A 1 189 ? 8.907 10.333 -9.312 1.00 88.25 189 ASP A O 1
ATOM 1423 N N . ALA A 1 190 ? 9.793 12.389 -9.441 1.00 86.38 190 ALA A N 1
ATOM 1424 C CA . ALA A 1 190 ? 8.752 13.014 -8.631 1.00 86.38 190 ALA A CA 1
ATOM 1425 C C . ALA A 1 190 ? 7.369 12.977 -9.305 1.00 86.38 190 ALA A C 1
ATOM 1427 O O . ALA A 1 190 ? 6.362 12.833 -8.614 1.00 86.38 190 ALA A O 1
ATOM 1428 N N . ALA A 1 191 ? 7.311 13.073 -10.637 1.00 90.56 191 ALA A N 1
ATOM 1429 C CA . ALA A 1 191 ? 6.056 13.107 -11.383 1.00 90.56 191 ALA A CA 1
ATOM 1430 C C . ALA A 1 191 ? 5.336 11.752 -11.330 1.00 90.56 191 ALA A C 1
ATOM 1432 O O . ALA A 1 191 ? 4.163 11.682 -10.970 1.00 90.56 191 ALA A O 1
ATOM 1433 N N . SER A 1 192 ? 6.052 10.662 -11.601 1.00 90.25 192 SER A N 1
ATOM 1434 C CA . SER A 1 192 ? 5.547 9.291 -11.476 1.00 90.25 192 SER A CA 1
ATOM 1435 C C . SER A 1 192 ? 5.179 8.938 -10.030 1.00 90.25 192 SER A C 1
ATOM 1437 O O . SER A 1 192 ? 4.197 8.230 -9.796 1.00 90.25 192 SER A O 1
ATOM 1439 N N . ALA A 1 193 ? 5.904 9.472 -9.040 1.00 87.69 193 ALA A N 1
ATOM 1440 C CA . ALA A 1 193 ? 5.570 9.274 -7.631 1.00 87.69 193 ALA A CA 1
ATOM 1441 C C . ALA A 1 193 ? 4.263 9.985 -7.254 1.00 87.69 193 ALA A C 1
ATOM 1443 O O . ALA A 1 193 ? 3.411 9.387 -6.590 1.00 87.69 193 ALA A O 1
ATOM 1444 N N . ALA A 1 194 ? 4.092 11.229 -7.709 1.00 89.56 194 ALA A N 1
ATOM 1445 C CA . ALA A 1 194 ? 2.877 12.009 -7.513 1.00 89.56 194 ALA A CA 1
ATOM 1446 C C . ALA A 1 194 ? 1.676 11.386 -8.237 1.00 89.56 194 ALA A C 1
ATOM 1448 O O . ALA A 1 194 ? 0.603 11.291 -7.651 1.00 89.56 194 ALA A O 1
ATOM 1449 N N . ALA A 1 195 ? 1.859 10.886 -9.462 1.00 92.06 195 ALA A N 1
ATOM 1450 C CA . ALA A 1 195 ? 0.804 10.212 -10.214 1.00 92.06 195 ALA A CA 1
ATOM 1451 C C . ALA A 1 195 ? 0.282 8.969 -9.476 1.00 92.06 195 ALA A C 1
ATOM 1453 O O . ALA A 1 195 ? -0.927 8.790 -9.338 1.00 92.06 195 ALA A O 1
ATOM 1454 N N . LEU A 1 196 ? 1.178 8.136 -8.935 1.00 91.06 196 LEU A N 1
ATOM 1455 C CA . LEU A 1 196 ? 0.765 6.966 -8.161 1.00 91.06 196 LEU A CA 1
ATOM 1456 C C . LEU A 1 196 ? 0.055 7.350 -6.855 1.00 91.06 196 LEU A C 1
ATOM 1458 O O . LEU A 1 196 ? -0.915 6.697 -6.471 1.00 91.06 196 LEU A O 1
ATOM 1462 N N . GLN A 1 197 ? 0.524 8.401 -6.174 1.00 90.19 197 GLN A N 1
ATOM 1463 C CA . GLN A 1 197 ? -0.156 8.927 -4.989 1.00 90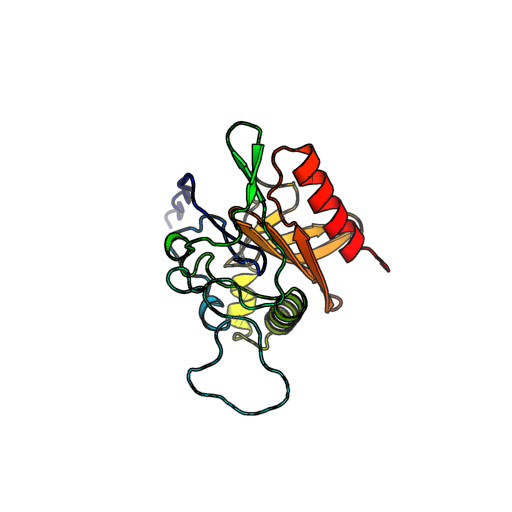.19 197 GLN A CA 1
ATOM 1464 C C . GLN A 1 197 ? -1.562 9.426 -5.341 1.00 90.19 197 GLN A C 1
ATOM 1466 O O . GLN A 1 197 ? -2.520 9.051 -4.677 1.00 90.19 197 GLN A O 1
ATOM 1471 N N . HIS A 1 198 ? -1.705 10.165 -6.441 1.00 93.00 198 HIS A N 1
ATOM 1472 C CA . HIS A 1 198 ? -2.991 10.665 -6.920 1.00 93.00 198 HIS A CA 1
ATOM 1473 C C . HIS A 1 198 ? -3.982 9.533 -7.235 1.00 93.00 198 HIS A C 1
ATOM 1475 O O . HIS A 1 198 ? -5.163 9.644 -6.921 1.00 93.00 198 HIS A O 1
ATOM 1481 N N . VAL A 1 199 ? -3.520 8.414 -7.809 1.00 94.94 199 VAL A N 1
ATOM 1482 C CA . VAL A 1 199 ? -4.366 7.222 -8.020 1.00 94.94 199 VAL A CA 1
ATOM 1483 C C . VAL A 1 199 ? -4.870 6.656 -6.690 1.00 94.94 199 VAL A C 1
ATOM 1485 O O . VAL A 1 199 ? -6.046 6.309 -6.578 1.00 94.94 199 VAL A O 1
ATOM 1488 N N . PHE A 1 200 ? -4.004 6.570 -5.677 1.00 93.62 200 PHE A N 1
ATOM 1489 C CA . PHE A 1 200 ? -4.402 6.107 -4.348 1.00 93.62 200 PHE A CA 1
ATOM 1490 C C . PHE A 1 200 ? -5.401 7.058 -3.686 1.00 93.62 200 PHE A C 1
ATOM 1492 O O . PHE A 1 200 ? -6.443 6.608 -3.210 1.00 93.62 200 PHE A O 1
ATOM 1499 N N . ASP A 1 201 ? -5.130 8.361 -3.724 1.00 93.50 201 ASP A N 1
ATOM 1500 C CA . ASP A 1 201 ? -6.000 9.394 -3.165 1.00 93.50 201 ASP A CA 1
ATOM 1501 C C . ASP A 1 201 ? -7.383 9.364 -3.826 1.00 93.50 201 ASP A C 1
ATOM 1503 O O . ASP A 1 201 ? -8.401 9.300 -3.137 1.00 93.50 201 ASP A O 1
ATOM 1507 N N . ALA A 1 202 ? -7.434 9.304 -5.161 1.00 95.19 202 ALA A N 1
ATOM 1508 C CA . ALA A 1 202 ? -8.681 9.196 -5.912 1.00 95.19 202 ALA A CA 1
ATOM 1509 C C . ALA A 1 202 ? -9.461 7.920 -5.555 1.00 95.19 202 ALA A C 1
ATOM 1511 O O . ALA A 1 202 ? -10.677 7.965 -5.375 1.00 95.19 202 ALA A O 1
ATOM 1512 N N . ALA A 1 203 ? -8.781 6.780 -5.401 1.00 94.50 203 ALA A N 1
ATOM 1513 C CA . ALA A 1 203 ? -9.424 5.526 -5.020 1.00 94.50 203 ALA A CA 1
ATOM 1514 C C . ALA A 1 203 ? -9.987 5.559 -3.587 1.00 94.50 203 ALA A C 1
ATOM 1516 O O . ALA A 1 203 ? -11.044 4.971 -3.328 1.00 94.50 203 ALA A O 1
ATOM 1517 N N . VAL A 1 204 ? -9.323 6.251 -2.656 1.00 94.44 204 VAL A N 1
ATOM 1518 C CA . VAL A 1 204 ? -9.839 6.481 -1.296 1.00 94.44 204 VAL A CA 1
ATOM 1519 C C . VAL A 1 204 ? -11.045 7.415 -1.327 1.00 94.44 204 VAL A C 1
ATOM 1521 O O . VAL A 1 204 ? -12.064 7.093 -0.722 1.00 94.44 204 VAL A O 1
ATOM 1524 N N . CYS A 1 205 ? -10.956 8.518 -2.065 1.00 93.94 205 CYS A N 1
ATOM 1525 C CA . CYS A 1 205 ? -11.993 9.545 -2.117 1.00 93.94 205 CYS A CA 1
ATOM 1526 C C . CYS A 1 205 ? -13.179 9.198 -3.032 1.00 93.94 205 CYS A C 1
ATOM 1528 O O . CYS A 1 205 ? -14.173 9.916 -3.042 1.00 93.94 205 CYS A O 1
ATOM 1530 N N . ALA A 1 206 ? -13.116 8.108 -3.803 1.00 88.00 206 ALA A N 1
ATOM 1531 C CA . ALA A 1 206 ? -14.211 7.704 -4.679 1.00 88.00 206 ALA A CA 1
ATOM 1532 C C . ALA A 1 206 ? -15.467 7.318 -3.868 1.00 88.00 206 ALA A C 1
ATOM 1534 O O . ALA A 1 206 ? -15.570 6.205 -3.347 1.00 88.00 206 ALA A O 1
ATOM 1535 N N . GLY A 1 207 ? -16.435 8.233 -3.795 1.00 66.31 207 GLY A N 1
ATOM 1536 C CA . GLY A 1 207 ? -17.676 8.083 -3.028 1.00 66.31 207 GLY A CA 1
ATOM 1537 C C . GLY A 1 207 ? -17.648 8.717 -1.633 1.00 66.31 207 GLY A C 1
ATOM 1538 O O . GLY A 1 207 ? -18.494 8.355 -0.816 1.00 66.31 207 GLY A O 1
ATOM 1539 N N . ALA A 1 208 ? -16.670 9.588 -1.360 1.00 62.94 208 ALA A N 1
ATOM 1540 C CA . ALA A 1 208 ? -16.726 10.564 -0.271 1.00 62.94 208 ALA A CA 1
ATOM 1541 C C . ALA A 1 208 ? -17.615 11.758 -0.651 1.00 62.94 208 ALA A C 1
ATOM 1543 O O . ALA A 1 208 ? -17.694 12.064 -1.865 1.00 62.94 208 ALA A O 1
#

pLDDT: mean 71.72, std 24.45, range [23.09, 95.75]

Radius of gyration: 17.51 Å; chains: 1; bounding box: 39×44×59 Å

InterPro domains:
  IPR001466 Beta-lactamase-related [PF00144] (71-195)
  IPR012338 Beta-lactamase/transpeptidase-like [G3DSA:3.40.710.10] (52-207)
  IPR012338 Beta-lactamase/transpeptidase-like [SSF56601] (67-188)

Foldseek 3Di:
DDDPPDDPPDDDDDDDDADDALWLPADDDDDPDFFPCLVLQDDPPDDPDDDDDFLKDFDDPQPFRPPPGDWFWEDDPNDIDTRRGGDCVVCPSRTRIRHDLVNQLVVQLCLCVCNRHHPVSSCQQVPPWDFPPVDPPQWTGGRVWIWHQAPVRWIWIHHWHDGAQKIKDWTATPVSDTDIDMDRHDDPDPVSVVVSVVVRSCSSPVPD

Organism: NCBI:txid37330

Sequence (208 aa):
MPPNRGRPRTWAGCTTGRSTTRTVTAGNCWPTTRPPWATALLPPRGDVGGGHRTRTHRDGRGLGLRDPHPHGYEYDNGARVDVTRLDTTWAGAAGALVSTGEDLNRFFTALLAGKLVAPTQLAEMRRDTEPLTNRPAGMDYGLGLARLAVPCETQVWGHGGSIPGFRTYAGVTATGRAVTVVADQRPTDAASAAALQHVFDAAVCAGA

Secondary structure (DSSP, 8-state):
-----PPP------------TTEE---SPPPSSPPGGGGTTSPPTT---SS-----EE--TT--PPSS----EEEETTEEEE--S---TTTHHHH-EEE-HHHHHHHHHHHHTTSSS-HHHHHHHHSSPEE-TTSSTTEEE-SS-EEEEETTTEEEEEEEEEETTEEEEEEEETT--EEEEEESB---SHHHHHHHHHHHHHHHHTT-